Protein AF-A0A7S2CBQ4-F1 (afdb_monomer_lite)

pLDDT: mean 87.5, std 14.19, range [42.66, 98.38]

Secondary structure (DSSP, 8-state):
---TT--HHHIIIIIHHHHHHHHHHHHHHHHHHHHTPPTTHHHHHHHHHHTT-SS-SS-----SHHHHHHHHHHHHHHHHHHHHHHHHHHT-HHHHHHHHHTTTT-TTTHHHHHHHIIIIIHHHHHHHHHHHHHHHHHHHHT--HHHHHHHHHHHHTT-SS-S------SHHHHHHHHHHHHHHHHHHHHHHHHHHT-HHHHHHHHHHHTSTTTS-THHHHHHHHHHHHHHTS-TTTTT--TT--TTSTT----THHHHHHHHHTT-

Sequence (267 aa):
MTFPGFDFLTVSFIIAPLLCIVFSLCLGEVMGIIEGWEAGQGFWYISVNMAGLPNPYVNVSPLTIHGKIINCISAVATLLFSSTVVGVCGMLYIISDLPAFFILDHPRHGNKRAALAVFCVIPLVIQLACLIFGVILAAFEKWAISDGFLYVLSAVCGLGTPMTNVNPENFHGRVLGVILGIAAQGVIGAIIGVLAGIGPLVALVANFEKLPCFWGPQEKERVKEEDLTRSAVDPEEALNDPTDDPDTQDKAIPQDYERSWFEVCSS

Organism: NCBI:txid3111310

Foldseek 3Di:
DDDVPPDLCCLQQPVLLVVLQVLLQVLLVVLCVVQVHDPCLRSQQLLCLLLLFLDRPDPDDRPDPVSVVSVVVSSVVSVVSLVVSLQVLLPDPVLLCVCVVQVCADPPCNVVSLCCCVVPVLVVVLLVLLLVLLCVLCVVQVHDSVQSSQRLSCLLVSPNHGPDPDDRPDPVSSSSSSSSSSSSSSSNSSVVSNQVNRVVSVVVVVVVVPPVVVVPCVVVVVVVVVVVVVVPPDVVVVVPPPPPPVVVVPPPPPPVVVVVVVVVVVD

Radius of gyration: 25.85 Å; chains: 1; bounding box: 63×69×59 Å

Structure (mmCIF, N/CA/C/O backbone):
data_AF-A0A7S2CBQ4-F1
#
_entry.id   AF-A0A7S2CBQ4-F1
#
loop_
_atom_site.group_PDB
_atom_site.id
_atom_site.type_symbol
_atom_site.label_atom_id
_atom_site.label_alt_id
_atom_site.label_comp_id
_atom_site.label_asym_id
_atom_site.label_entity_id
_atom_site.label_seq_id
_atom_site.pdbx_PDB_ins_code
_atom_site.Cartn_x
_atom_site.Cartn_y
_atom_site.Cartn_z
_atom_site.occupancy
_atom_site.B_iso_or_equiv
_atom_site.auth_seq_id
_atom_site.auth_comp_id
_atom_site.auth_asym_id
_atom_site.auth_atom_id
_atom_site.pdbx_PDB_model_num
ATOM 1 N N . MET A 1 1 ? 24.694 -2.203 -5.273 1.00 50.09 1 MET A N 1
ATOM 2 C CA . MET A 1 1 ? 25.126 -2.948 -4.071 1.00 50.09 1 MET A CA 1
ATOM 3 C C . MET A 1 1 ? 23.878 -3.581 -3.471 1.00 50.09 1 MET A C 1
ATOM 5 O O . MET A 1 1 ? 23.089 -2.879 -2.859 1.00 50.09 1 MET A O 1
ATOM 9 N N . THR A 1 2 ? 23.611 -4.854 -3.761 1.00 56.22 2 THR A N 1
ATOM 10 C CA . THR A 1 2 ? 22.467 -5.580 -3.187 1.00 56.22 2 THR A CA 1
ATOM 11 C C . THR A 1 2 ? 22.825 -5.965 -1.758 1.00 56.22 2 THR A C 1
ATOM 13 O O . THR A 1 2 ? 23.774 -6.722 -1.565 1.00 56.22 2 THR A O 1
ATOM 16 N N . PHE A 1 3 ? 22.119 -5.432 -0.760 1.00 64.94 3 PHE A N 1
ATOM 17 C CA . PHE A 1 3 ? 22.259 -5.917 0.612 1.00 64.94 3 PHE A CA 1
ATOM 18 C C . PHE A 1 3 ? 21.655 -7.325 0.671 1.00 64.94 3 PHE A C 1
ATOM 20 O O . PHE A 1 3 ? 20.444 -7.452 0.476 1.00 64.94 3 PHE A O 1
ATOM 27 N N . PRO A 1 4 ? 22.454 -8.384 0.890 1.00 66.00 4 PRO A N 1
ATOM 28 C CA . PRO A 1 4 ? 21.922 -9.736 0.994 1.00 66.00 4 PRO A CA 1
ATOM 29 C C . PRO A 1 4 ? 20.981 -9.793 2.207 1.00 66.00 4 PRO A C 1
ATOM 31 O O . PRO A 1 4 ? 21.434 -9.708 3.346 1.00 66.00 4 PRO A O 1
ATOM 34 N N . GLY A 1 5 ? 19.669 -9.848 1.958 1.00 67.81 5 GLY A N 1
ATOM 35 C CA . GLY A 1 5 ? 18.619 -9.880 2.986 1.00 67.81 5 GLY A CA 1
ATOM 36 C C . GLY A 1 5 ? 17.495 -8.845 2.827 1.00 67.81 5 GLY A C 1
ATOM 37 O O . GLY A 1 5 ? 16.439 -9.014 3.436 1.00 67.81 5 GLY A O 1
ATOM 38 N 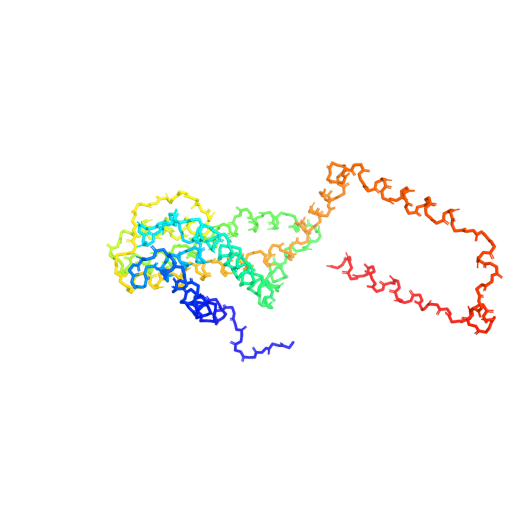N . PHE A 1 6 ? 17.671 -7.810 1.996 1.00 80.19 6 PHE A N 1
ATOM 39 C CA . PHE A 1 6 ? 16.627 -6.813 1.701 1.00 80.19 6 PHE A CA 1
ATOM 40 C C . PHE A 1 6 ? 15.810 -7.188 0.458 1.00 80.19 6 PHE A C 1
ATOM 42 O O . PHE A 1 6 ? 15.761 -6.460 -0.533 1.00 80.19 6 PHE A O 1
ATOM 49 N N . ASP A 1 7 ? 15.152 -8.342 0.521 1.00 88.75 7 ASP A N 1
ATOM 50 C CA . ASP A 1 7 ? 14.241 -8.775 -0.536 1.00 88.75 7 ASP A CA 1
ATOM 51 C C . ASP A 1 7 ? 12.866 -8.112 -0.374 1.00 88.75 7 ASP A C 1
ATOM 53 O O . ASP A 1 7 ? 12.455 -7.741 0.731 1.00 88.75 7 ASP A O 1
ATOM 57 N N . PHE A 1 8 ? 12.114 -8.015 -1.475 1.00 88.81 8 PHE A N 1
ATOM 58 C CA . PHE A 1 8 ? 10.749 -7.466 -1.496 1.00 88.81 8 PHE A CA 1
ATOM 59 C C . PHE A 1 8 ? 9.850 -8.062 -0.415 1.00 88.81 8 PHE A C 1
ATOM 61 O O . PHE A 1 8 ? 9.094 -7.339 0.237 1.00 88.81 8 PHE A O 1
ATOM 68 N N . LEU A 1 9 ? 9.968 -9.372 -0.192 1.00 90.31 9 LEU A N 1
ATOM 69 C CA . LEU A 1 9 ? 9.188 -10.071 0.820 1.00 90.31 9 LEU A CA 1
ATOM 70 C C . LEU A 1 9 ? 9.563 -9.617 2.236 1.00 90.31 9 LEU A C 1
ATOM 72 O O . LEU A 1 9 ? 8.674 -9.349 3.038 1.00 90.31 9 LEU A O 1
ATOM 76 N N . THR A 1 10 ? 10.853 -9.460 2.538 1.00 92.12 10 THR A N 1
ATOM 77 C CA . THR A 1 10 ? 11.318 -8.982 3.848 1.00 92.12 10 THR A CA 1
ATOM 78 C C . THR A 1 10 ? 10.823 -7.565 4.122 1.00 92.12 10 THR A C 1
ATOM 80 O O . THR A 1 10 ? 10.302 -7.283 5.202 1.00 92.12 10 THR A O 1
ATOM 83 N N . VAL A 1 11 ? 10.936 -6.670 3.138 1.00 91.81 11 VAL A N 1
ATOM 84 C CA . VAL A 1 11 ? 10.483 -5.283 3.291 1.00 91.81 11 VAL A CA 1
ATOM 85 C C . VAL A 1 11 ? 8.966 -5.227 3.482 1.00 91.81 11 VAL A C 1
ATOM 87 O O . VAL A 1 11 ? 8.501 -4.612 4.440 1.00 91.81 11 VAL A O 1
ATOM 90 N N . SER A 1 12 ? 8.204 -5.916 2.628 1.00 91.00 12 SER A N 1
ATOM 91 C CA . SER A 1 12 ? 6.739 -5.807 2.586 1.00 91.00 12 SER A CA 1
ATOM 92 C C . SER A 1 12 ? 6.024 -6.568 3.704 1.00 91.00 12 SER A C 1
ATOM 94 O O . SER A 1 12 ? 4.998 -6.102 4.187 1.00 91.00 12 SER A O 1
ATOM 96 N N . PHE A 1 13 ? 6.540 -7.728 4.129 1.00 92.00 13 PHE A N 1
ATOM 97 C CA . PHE A 1 13 ? 5.872 -8.580 5.125 1.00 92.00 13 PHE A CA 1
ATOM 98 C C . PHE A 1 13 ? 6.450 -8.471 6.535 1.00 92.00 13 PHE A C 1
ATOM 100 O O . PHE A 1 13 ? 5.784 -8.879 7.484 1.00 92.00 13 PHE A O 1
ATOM 107 N N . ILE A 1 14 ? 7.668 -7.945 6.694 1.00 94.06 14 ILE A N 1
ATOM 108 C CA . ILE A 1 14 ? 8.330 -7.884 8.003 1.00 94.06 14 ILE A CA 1
ATOM 109 C C . ILE A 1 14 ? 8.596 -6.435 8.393 1.00 94.06 14 ILE A C 1
ATOM 111 O O . ILE A 1 14 ? 8.036 -5.953 9.374 1.00 94.06 14 ILE A O 1
ATOM 115 N N . ILE A 1 15 ? 9.415 -5.718 7.623 1.00 94.69 15 ILE A N 1
ATOM 116 C CA . ILE A 1 15 ? 9.889 -4.387 8.026 1.00 94.69 15 ILE A CA 1
ATOM 117 C C . ILE A 1 15 ? 8.741 -3.373 8.030 1.00 94.69 15 ILE A C 1
ATOM 119 O O . ILE A 1 15 ? 8.509 -2.721 9.048 1.00 94.69 15 ILE A O 1
ATOM 123 N N . ALA A 1 16 ? 7.999 -3.252 6.927 1.00 95.12 16 ALA A N 1
ATOM 124 C CA . ALA A 1 16 ? 6.925 -2.268 6.814 1.00 95.12 16 ALA A CA 1
ATOM 125 C C . ALA A 1 16 ? 5.783 -2.509 7.825 1.00 95.12 16 ALA A C 1
ATOM 127 O O . ALA A 1 16 ? 5.399 -1.549 8.498 1.00 95.12 16 ALA A O 1
ATOM 128 N N . PRO A 1 17 ? 5.287 -3.746 8.043 1.00 95.94 17 PRO A N 1
ATOM 129 C CA . PRO A 1 17 ? 4.287 -4.002 9.076 1.00 95.94 17 PRO A CA 1
ATOM 130 C C . PRO A 1 17 ? 4.774 -3.717 10.498 1.00 95.94 17 PRO A C 1
ATOM 132 O O . PRO A 1 17 ? 4.022 -3.148 11.286 1.00 95.94 17 PRO A O 1
ATOM 135 N N . LEU A 1 18 ? 6.029 -4.039 10.832 1.00 96.25 18 LEU A N 1
ATOM 136 C CA . LEU A 1 18 ? 6.587 -3.721 12.151 1.00 96.25 18 LEU A CA 1
ATOM 137 C C . LEU A 1 18 ? 6.678 -2.212 12.382 1.00 96.25 18 LEU A C 1
ATOM 139 O O . LEU A 1 18 ? 6.238 -1.725 13.424 1.00 96.25 18 LEU A O 1
ATOM 143 N N . LEU A 1 19 ? 7.195 -1.465 11.403 1.00 95.94 19 LEU A N 1
ATOM 144 C CA . LEU A 1 19 ? 7.235 -0.004 11.466 1.00 95.94 19 LEU A CA 1
ATOM 145 C C . LEU A 1 19 ? 5.824 0.581 11.586 1.00 95.94 19 LEU A C 1
ATOM 147 O O . LEU A 1 19 ? 5.604 1.486 12.388 1.00 95.94 19 LEU A O 1
ATOM 151 N N . CYS A 1 20 ? 4.856 0.015 10.862 1.00 95.75 20 CYS A N 1
ATOM 152 C CA . CYS A 1 20 ? 3.466 0.427 10.957 1.00 95.75 20 CYS A CA 1
ATOM 153 C C . CYS A 1 20 ? 2.881 0.215 12.353 1.00 95.75 20 CYS A C 1
ATOM 155 O O . CYS A 1 20 ? 2.209 1.102 12.878 1.00 95.75 20 CYS A O 1
ATOM 157 N N . ILE A 1 21 ? 3.131 -0.943 12.964 1.00 96.00 21 ILE A N 1
ATOM 158 C CA . ILE A 1 21 ? 2.661 -1.252 14.316 1.00 96.00 21 ILE A CA 1
ATOM 159 C C . ILE A 1 21 ? 3.253 -0.254 15.314 1.00 96.00 21 ILE A C 1
ATOM 161 O O . ILE A 1 21 ? 2.505 0.344 16.081 1.00 96.00 21 ILE A O 1
ATOM 165 N N . VAL A 1 22 ? 4.569 -0.017 15.269 1.00 96.81 22 VAL A N 1
ATOM 166 C CA . VAL A 1 22 ? 5.243 0.942 16.163 1.00 96.81 22 VAL A CA 1
ATOM 167 C C . VAL A 1 22 ? 4.668 2.347 15.993 1.00 96.81 22 VAL A C 1
ATOM 169 O O . VAL A 1 22 ? 4.304 2.995 16.972 1.00 96.81 22 VAL A O 1
ATOM 172 N N . PHE A 1 23 ? 4.524 2.803 14.751 1.00 96.44 23 PHE A N 1
ATOM 173 C CA . PHE A 1 23 ? 4.012 4.135 14.453 1.00 96.44 23 PHE A CA 1
ATOM 174 C C . PHE A 1 23 ? 2.540 4.299 14.865 1.00 96.44 23 PHE A C 1
ATOM 176 O O . PHE A 1 23 ? 2.162 5.318 15.449 1.00 96.44 23 PHE A O 1
ATOM 183 N N . SER A 1 24 ? 1.721 3.265 14.646 1.00 97.12 24 SER A N 1
ATOM 184 C CA . SER A 1 24 ? 0.319 3.238 15.074 1.00 97.12 24 SER A CA 1
ATOM 185 C C . SER A 1 24 ? 0.170 3.221 16.589 1.00 97.12 24 SER A C 1
ATOM 187 O O . SER A 1 24 ? -0.766 3.826 17.098 1.00 97.12 24 SER A O 1
ATOM 189 N N . LEU A 1 25 ? 1.071 2.556 17.319 1.00 97.19 25 LEU A N 1
ATOM 190 C CA . LEU A 1 25 ? 1.078 2.594 18.782 1.00 97.19 25 LEU A CA 1
ATOM 191 C C . LEU A 1 25 ? 1.367 4.017 19.267 1.00 97.19 25 LEU A C 1
ATOM 193 O O . LEU A 1 25 ? 0.608 4.555 20.065 1.00 97.19 25 LEU A O 1
ATOM 197 N N . CYS A 1 26 ? 2.401 4.671 18.733 1.00 97.00 26 CYS A N 1
ATOM 198 C CA . CYS A 1 26 ? 2.758 6.031 19.136 1.00 97.00 26 CYS A CA 1
ATOM 199 C C . CYS A 1 26 ? 1.638 7.049 18.868 1.00 97.00 26 CYS A C 1
ATOM 201 O O . CYS A 1 26 ? 1.237 7.776 19.775 1.00 97.00 26 CYS A O 1
ATOM 203 N N . LEU A 1 27 ? 1.124 7.113 17.636 1.00 96.88 27 LEU A N 1
ATOM 204 C CA . LEU A 1 27 ? 0.082 8.085 17.285 1.00 96.88 27 LEU A CA 1
ATOM 205 C C . LEU A 1 27 ? -1.294 7.696 17.828 1.00 96.88 27 LEU A C 1
ATOM 207 O O . LEU A 1 27 ? -2.081 8.567 18.196 1.00 96.88 27 LEU A O 1
ATOM 211 N N . GLY A 1 28 ? -1.581 6.398 17.884 1.00 97.31 28 GLY A N 1
ATOM 212 C CA . GLY A 1 28 ? -2.841 5.870 18.379 1.00 97.31 28 GLY A CA 1
ATOM 213 C C . GLY A 1 28 ? -3.044 6.147 19.862 1.00 97.31 28 GLY A C 1
ATOM 214 O O . GLY A 1 28 ? -4.124 6.586 20.241 1.00 97.31 28 GLY A O 1
ATOM 215 N N . GLU A 1 29 ? -2.013 5.974 20.693 1.00 97.31 29 GLU A N 1
ATOM 216 C CA . GLU A 1 29 ? -2.091 6.305 22.123 1.00 97.31 29 GLU A CA 1
ATOM 217 C C . GLU A 1 29 ? -2.314 7.808 22.344 1.00 97.31 29 GLU A C 1
ATOM 219 O O . GLU A 1 29 ? -3.197 8.200 23.106 1.00 97.31 29 GLU A O 1
ATOM 224 N N . VAL A 1 30 ? -1.588 8.669 21.618 1.00 97.81 30 VAL A N 1
ATOM 225 C CA . VAL A 1 30 ? -1.782 10.131 21.685 1.00 97.81 30 VAL A CA 1
ATOM 226 C C . VAL A 1 30 ? -3.220 10.510 21.322 1.00 97.81 30 VAL A C 1
ATOM 228 O O . VAL A 1 30 ? -3.861 11.278 22.040 1.00 97.81 30 VAL A O 1
ATOM 231 N N . MET A 1 31 ? -3.744 9.939 20.237 1.00 97.69 31 MET A N 1
ATOM 232 C CA . MET A 1 31 ? -5.119 10.162 19.794 1.00 97.69 31 MET A CA 1
ATOM 233 C C . MET A 1 31 ? -6.141 9.674 20.828 1.00 97.69 31 MET A C 1
ATOM 235 O O . MET A 1 31 ? -7.093 10.388 21.144 1.00 97.69 31 MET A O 1
ATOM 239 N N . GLY A 1 32 ? -5.919 8.482 21.388 1.00 97.81 32 GLY A N 1
ATOM 240 C CA . GLY A 1 32 ? -6.792 7.891 22.394 1.00 97.81 32 GLY A CA 1
ATOM 241 C C . GLY A 1 32 ? -6.867 8.723 23.672 1.00 97.81 32 GLY A C 1
ATOM 242 O O . GLY A 1 32 ? -7.961 8.933 24.188 1.00 97.81 32 GLY A O 1
ATOM 243 N N . ILE A 1 33 ? -5.740 9.276 24.135 1.00 97.94 33 ILE A N 1
ATOM 244 C CA . ILE A 1 33 ? -5.691 10.158 25.313 1.00 97.94 33 ILE A CA 1
ATOM 245 C C . ILE A 1 33 ? -6.467 11.458 25.070 1.00 97.94 33 ILE A C 1
ATOM 247 O O . ILE A 1 33 ? -7.209 11.897 25.946 1.00 97.94 33 ILE A O 1
ATOM 251 N N . ILE A 1 34 ? -6.314 12.076 23.894 1.00 98.00 34 ILE A N 1
ATOM 252 C CA . ILE A 1 34 ? -6.975 13.352 23.572 1.00 98.00 34 ILE A CA 1
ATOM 253 C C . ILE A 1 34 ? -8.493 13.195 23.479 1.00 98.00 34 ILE A C 1
ATOM 255 O O . ILE A 1 34 ? -9.233 14.064 23.940 1.00 98.00 34 ILE A O 1
ATOM 259 N N . GLU A 1 35 ? -8.959 12.105 22.877 1.00 98.19 35 GLU A N 1
ATOM 260 C CA . GLU A 1 35 ? -10.388 11.858 22.671 1.00 98.19 35 GLU A CA 1
ATOM 261 C C . GLU A 1 35 ? -11.048 11.073 23.816 1.00 98.19 35 GLU A C 1
ATOM 263 O O . GLU A 1 35 ? -12.265 10.892 23.815 1.00 98.19 35 GLU A O 1
ATOM 268 N N . GLY A 1 36 ? -10.272 10.609 24.801 1.00 97.81 36 GLY A N 1
ATOM 269 C CA . GLY A 1 36 ? -10.777 9.774 25.892 1.00 97.81 36 GLY A CA 1
ATOM 270 C C . GLY A 1 36 ? -11.290 8.412 25.414 1.00 97.81 36 GLY A C 1
ATOM 271 O O . GLY A 1 36 ? -12.270 7.899 25.951 1.00 97.81 36 GLY A O 1
ATOM 272 N N . TRP A 1 37 ? -10.667 7.848 24.377 1.00 98.25 37 TRP A N 1
ATOM 273 C CA . TRP A 1 37 ? -11.007 6.523 23.862 1.00 98.25 37 TRP A CA 1
ATOM 274 C C . TRP A 1 37 ? -10.517 5.411 24.792 1.00 98.25 37 TRP A C 1
ATOM 276 O O . TRP A 1 37 ? -9.600 5.592 25.594 1.00 98.25 37 TRP A O 1
ATOM 286 N N . GLU A 1 38 ? -11.119 4.230 24.662 1.00 97.50 38 GLU A N 1
ATOM 287 C CA . GLU A 1 38 ? -10.661 3.045 25.385 1.00 97.50 38 GLU A CA 1
ATOM 288 C C . GLU A 1 38 ? -9.252 2.637 24.919 1.00 97.50 38 GLU A C 1
ATOM 290 O O . GLU A 1 38 ? -8.890 2.809 23.748 1.00 97.50 38 GLU A O 1
ATOM 295 N N . ALA A 1 39 ? -8.458 2.076 25.838 1.00 94.88 39 ALA A N 1
ATOM 296 C CA . ALA A 1 39 ? -7.093 1.638 25.565 1.00 94.88 39 ALA A CA 1
ATOM 297 C C . ALA A 1 39 ? -7.032 0.746 24.310 1.00 94.88 39 ALA A C 1
ATOM 299 O O . ALA A 1 39 ? -7.780 -0.222 24.167 1.00 94.88 39 ALA A O 1
ATOM 300 N N . GLY A 1 40 ? -6.141 1.089 23.378 1.00 95.44 40 GLY A N 1
ATOM 301 C CA . GLY A 1 40 ? -5.967 0.373 22.113 1.00 95.44 40 GLY A CA 1
ATOM 302 C C . GLY A 1 40 ? -6.944 0.738 20.986 1.00 95.44 40 GLY A C 1
ATOM 303 O O . GLY A 1 40 ? -6.674 0.380 19.839 1.00 95.44 40 GLY A O 1
ATOM 304 N N . GLN A 1 41 ? -8.031 1.485 21.227 1.00 97.75 41 GLN A N 1
ATOM 305 C CA . GLN A 1 41 ? -8.903 1.939 20.130 1.00 97.75 41 GLN A CA 1
ATOM 306 C C . GLN A 1 41 ? -8.160 2.879 19.177 1.00 97.75 41 GLN A C 1
ATOM 308 O O . GLN A 1 41 ? -8.258 2.734 17.959 1.00 97.75 41 GLN A O 1
ATOM 313 N N . GLY A 1 42 ? -7.351 3.790 19.724 1.00 97.88 42 GLY A N 1
ATOM 314 C CA . GLY A 1 42 ? -6.527 4.689 18.921 1.00 97.88 42 GLY A CA 1
ATOM 315 C C . GLY A 1 42 ? -5.486 3.957 18.071 1.00 97.88 42 GLY A C 1
ATOM 316 O O . GLY A 1 42 ? -5.286 4.322 16.914 1.00 97.88 42 GLY A O 1
ATOM 317 N N . PHE A 1 43 ? -4.884 2.881 18.595 1.00 97.88 43 PHE A N 1
ATOM 318 C CA . PHE A 1 43 ? -3.978 2.018 17.827 1.00 97.88 43 PHE A CA 1
ATOM 319 C C . PHE A 1 43 ? -4.680 1.444 16.592 1.00 97.88 43 PHE A C 1
ATOM 321 O O . PHE A 1 43 ? -4.212 1.639 15.473 1.00 97.88 43 PHE A O 1
ATOM 328 N N . TRP A 1 44 ? -5.838 0.801 16.778 1.00 98.00 44 TRP A N 1
ATOM 329 C CA . TRP A 1 44 ? -6.588 0.211 15.668 1.00 98.00 44 TRP A CA 1
ATOM 330 C C . TRP A 1 44 ? -7.070 1.250 14.663 1.00 98.00 44 TRP A C 1
ATOM 332 O O . TRP A 1 44 ? -7.004 1.004 13.461 1.00 98.00 44 TRP A O 1
ATOM 342 N N . TYR A 1 45 ? -7.509 2.413 15.144 1.00 97.69 45 TYR A N 1
ATOM 343 C CA . TYR A 1 45 ? -7.917 3.527 14.295 1.00 97.69 45 TYR A CA 1
ATOM 344 C C . TYR A 1 45 ? -6.784 3.960 13.347 1.00 97.69 45 TYR A C 1
ATOM 346 O O . TYR A 1 45 ? -6.987 4.044 12.137 1.00 97.69 45 TYR A O 1
ATOM 354 N N . ILE A 1 46 ? -5.568 4.170 13.868 1.00 97.69 46 ILE A N 1
ATOM 355 C CA . ILE A 1 46 ? -4.416 4.578 13.049 1.00 97.69 46 ILE A CA 1
ATOM 356 C C . ILE A 1 46 ? -3.910 3.433 12.159 1.00 97.69 46 ILE A C 1
ATOM 358 O O . ILE A 1 46 ? -3.616 3.663 10.985 1.00 97.69 46 ILE A O 1
ATOM 362 N N . SER A 1 47 ? -3.845 2.199 12.669 1.00 97.25 47 SER A N 1
ATOM 363 C CA . SER A 1 47 ? -3.362 1.048 11.893 1.00 97.25 47 SER A CA 1
ATOM 364 C C . SER A 1 47 ? -4.212 0.756 10.661 1.00 97.25 47 SER A C 1
ATOM 366 O O . SER A 1 47 ? -3.660 0.460 9.604 1.00 97.25 47 SER A O 1
ATOM 368 N N . VAL A 1 48 ? -5.540 0.856 10.771 1.00 96.00 48 VAL A N 1
ATOM 369 C CA . VAL A 1 48 ? -6.457 0.654 9.636 1.00 96.00 48 VAL A CA 1
ATOM 370 C C . VAL A 1 48 ? -6.227 1.711 8.561 1.00 96.00 48 VAL A C 1
ATOM 372 O O . VAL A 1 48 ? -6.080 1.361 7.389 1.00 96.00 48 VAL A O 1
ATOM 375 N N . ASN A 1 49 ? -6.129 2.983 8.961 1.00 94.88 49 ASN A N 1
ATOM 376 C CA . ASN A 1 49 ? -5.876 4.084 8.033 1.00 94.88 49 ASN A CA 1
ATOM 377 C C . ASN A 1 49 ? -4.536 3.908 7.308 1.00 94.88 49 ASN A C 1
ATOM 379 O O . ASN A 1 49 ? -4.445 4.136 6.105 1.00 94.88 49 ASN A O 1
ATOM 383 N N . MET A 1 50 ? -3.504 3.448 8.017 1.00 95.50 50 MET A N 1
ATOM 384 C CA . MET A 1 50 ? -2.177 3.256 7.434 1.00 95.50 50 MET A CA 1
ATOM 385 C C . MET A 1 50 ? -2.083 2.054 6.508 1.00 95.50 50 MET A C 1
ATOM 387 O O . MET A 1 50 ? -1.463 2.136 5.449 1.00 95.50 50 MET A O 1
ATOM 391 N N . ALA A 1 51 ? -2.760 0.965 6.859 1.00 95.56 51 ALA A N 1
ATOM 392 C CA . ALA A 1 51 ? -2.882 -0.203 6.002 1.00 95.56 51 ALA A CA 1
ATOM 393 C C . ALA A 1 51 ? -3.819 0.028 4.798 1.00 95.56 51 ALA A C 1
ATOM 395 O O . ALA A 1 51 ? -3.933 -0.855 3.951 1.00 95.56 51 ALA A O 1
ATOM 396 N N . GLY A 1 52 ? -4.480 1.192 4.702 1.00 94.31 52 GLY A N 1
ATOM 397 C CA . GLY A 1 52 ? -5.427 1.506 3.629 1.00 94.31 52 GLY A CA 1
ATOM 398 C C . GLY A 1 52 ? -6.630 0.564 3.618 1.00 94.31 52 GLY A C 1
ATOM 399 O O . GLY A 1 52 ? -7.159 0.238 2.558 1.00 94.31 52 GLY A O 1
ATOM 400 N N . LEU A 1 53 ? -7.020 0.059 4.789 1.00 95.44 53 LEU A N 1
ATOM 401 C CA . LEU A 1 53 ? -8.132 -0.872 4.901 1.00 95.44 53 LEU A CA 1
ATOM 402 C C . LEU A 1 53 ? -9.460 -0.115 4.757 1.00 95.44 53 LEU A C 1
ATOM 404 O O . LEU A 1 53 ? -9.617 0.960 5.335 1.00 95.44 53 LEU A O 1
ATOM 408 N N . PRO A 1 54 ? -10.432 -0.668 4.012 1.00 91.81 54 PRO A N 1
ATOM 409 C CA . PRO A 1 54 ? -11.648 0.057 3.645 1.00 91.81 54 PRO A CA 1
ATOM 410 C C . PRO A 1 54 ? -12.618 0.223 4.821 1.00 91.81 54 PRO A C 1
ATOM 412 O O . PRO A 1 54 ? -13.476 1.100 4.799 1.00 91.81 54 PRO A O 1
ATOM 415 N N . ASN A 1 55 ? -12.490 -0.624 5.845 1.00 93.69 55 ASN A N 1
ATOM 416 C CA . ASN A 1 55 ? -13.412 -0.685 6.963 1.00 93.69 55 ASN A CA 1
ATOM 417 C C . ASN A 1 55 ? -12.721 -0.352 8.287 1.00 93.69 55 ASN A C 1
ATOM 419 O O . ASN A 1 55 ? -11.692 -0.958 8.605 1.00 93.69 55 ASN A O 1
ATOM 423 N N . PRO A 1 56 ? -13.304 0.537 9.110 1.00 94.94 56 PRO A N 1
ATOM 424 C CA . PRO A 1 56 ? -12.781 0.818 10.435 1.00 94.94 56 PRO A CA 1
ATOM 425 C C . PRO A 1 56 ? -12.939 -0.402 11.350 1.00 94.94 56 PRO A C 1
ATOM 427 O O . PRO A 1 56 ? -14.002 -1.011 11.433 1.00 94.94 56 PRO A O 1
ATOM 430 N N . TYR A 1 57 ? -11.884 -0.740 12.091 1.00 96.12 57 TYR A N 1
ATOM 431 C CA . TYR A 1 57 ? -11.946 -1.786 13.125 1.00 96.12 57 TYR A CA 1
ATOM 432 C C . TYR A 1 57 ? -12.591 -1.311 14.426 1.00 96.12 57 TYR A C 1
ATOM 434 O O . TYR A 1 57 ? -12.963 -2.123 15.275 1.00 96.12 57 TYR A O 1
ATOM 442 N N . VAL A 1 58 ? -12.678 0.005 14.605 1.00 97.00 58 VAL A N 1
ATOM 443 C CA . VAL A 1 58 ? -13.253 0.649 15.780 1.00 97.00 58 VAL A CA 1
ATOM 444 C C . VAL A 1 58 ? -14.251 1.706 15.331 1.00 97.00 58 VAL A C 1
ATOM 446 O O . VAL A 1 58 ? -13.962 2.514 14.454 1.00 97.00 58 VAL A O 1
ATOM 449 N N . ASN A 1 59 ? -15.429 1.712 15.950 1.00 95.88 59 ASN A N 1
ATOM 450 C CA . ASN A 1 59 ? -16.505 2.655 15.637 1.00 95.88 59 ASN A CA 1
ATOM 451 C C . ASN A 1 59 ? -16.357 3.946 16.453 1.00 95.88 59 ASN A C 1
ATOM 453 O O . ASN A 1 59 ? -17.280 4.360 17.152 1.00 95.88 59 ASN A O 1
ATOM 457 N N . VAL A 1 60 ? -15.170 4.550 16.402 1.00 97.06 60 VAL A N 1
ATOM 458 C CA . VAL A 1 60 ? -14.870 5.825 17.061 1.00 97.06 60 VAL A CA 1
ATOM 459 C C . VAL A 1 60 ? -14.384 6.839 16.037 1.00 97.06 60 VAL A C 1
ATOM 461 O O . VAL A 1 60 ? -13.773 6.492 15.028 1.00 97.06 60 VAL A O 1
ATOM 464 N N . SER A 1 61 ? -14.673 8.109 16.296 1.00 97.44 61 SER A N 1
ATOM 465 C CA . SER A 1 61 ? -14.274 9.231 15.447 1.00 97.44 61 SER A CA 1
ATOM 466 C C . SER A 1 61 ? -13.949 10.440 16.318 1.00 97.44 61 SER A C 1
ATOM 468 O O . SER A 1 61 ? -14.618 10.608 17.340 1.00 97.44 61 SER A O 1
ATOM 470 N N . PRO A 1 62 ? -12.982 11.294 15.939 1.00 97.75 62 PRO A N 1
ATOM 471 C CA . PRO A 1 62 ? -12.645 12.475 16.723 1.00 97.75 62 PRO A CA 1
ATOM 472 C C . PRO A 1 62 ? -13.813 13.450 16.829 1.00 97.75 62 PRO A C 1
ATOM 474 O O . PRO A 1 62 ? -14.303 13.979 15.825 1.00 97.75 62 PRO A O 1
ATOM 477 N N . LEU A 1 63 ? -14.232 13.723 18.059 1.00 97.94 63 LEU A N 1
ATOM 478 C CA . LEU A 1 63 ? -15.299 14.663 18.376 1.00 97.94 63 LEU A CA 1
ATOM 479 C C . LEU A 1 63 ? -14.728 16.022 18.783 1.00 97.94 63 LEU A C 1
ATOM 481 O O . LEU A 1 63 ? -15.308 17.056 18.435 1.00 97.94 63 LEU A O 1
ATOM 485 N N . THR A 1 64 ? -13.582 16.041 19.471 1.00 98.06 64 THR A N 1
ATOM 486 C CA . THR A 1 64 ? -12.970 17.279 19.964 1.00 98.06 64 THR A CA 1
ATOM 487 C C . THR A 1 64 ? -12.272 18.058 18.844 1.00 98.06 64 THR A C 1
ATOM 489 O O . THR A 1 64 ? -11.856 17.509 17.822 1.00 98.06 64 THR A O 1
ATOM 492 N N . ILE A 1 65 ? -12.111 19.375 19.021 1.00 98.12 65 ILE A N 1
ATOM 493 C CA . ILE A 1 65 ? -11.354 20.211 18.070 1.00 98.12 65 ILE A CA 1
ATOM 494 C C . ILE A 1 65 ? -9.890 19.753 18.011 1.00 98.12 65 ILE A C 1
ATOM 496 O O . ILE A 1 65 ? -9.324 19.634 16.925 1.00 98.12 65 ILE A O 1
ATOM 500 N N . HIS A 1 66 ? -9.294 19.454 19.168 1.00 97.88 66 HIS A N 1
ATOM 501 C CA . HIS A 1 66 ? -7.909 18.998 19.253 1.00 97.88 66 HIS A CA 1
ATOM 502 C C . HIS A 1 66 ? -7.705 17.656 18.553 1.00 97.88 66 HIS A C 1
ATOM 504 O O . HIS A 1 66 ? -6.778 17.536 17.756 1.00 97.88 66 HIS A O 1
ATOM 510 N N . GLY A 1 67 ? -8.588 16.677 18.759 1.00 97.38 67 GLY A N 1
ATOM 511 C CA . GLY A 1 67 ? -8.472 15.398 18.066 1.00 97.38 67 GLY A CA 1
ATOM 512 C C . GLY A 1 67 ? -8.757 15.500 16.574 1.00 97.38 67 GLY A C 1
ATOM 513 O O . GLY A 1 67 ? -8.115 14.797 15.809 1.00 97.38 67 GLY A O 1
ATOM 514 N N . LYS A 1 68 ? -9.599 16.430 16.099 1.00 98.00 68 LYS A N 1
ATOM 515 C CA . LYS A 1 68 ? -9.718 16.701 14.649 1.00 98.00 68 LYS A CA 1
ATOM 516 C C . LYS A 1 68 ? -8.415 17.235 14.045 1.00 98.00 68 LYS A C 1
ATOM 518 O O . LYS A 1 68 ? -8.034 16.801 12.959 1.00 98.00 68 LYS A O 1
ATOM 523 N N . ILE A 1 69 ? -7.721 18.138 14.743 1.00 97.88 69 ILE A N 1
ATOM 524 C CA . ILE A 1 69 ? -6.407 18.652 14.315 1.00 97.88 69 ILE A CA 1
ATOM 525 C C . ILE A 1 69 ? -5.375 17.520 14.311 1.00 97.88 69 ILE A C 1
ATOM 527 O O . ILE A 1 69 ? -4.698 17.311 13.306 1.00 97.88 69 ILE A O 1
ATOM 531 N N . ILE A 1 70 ? -5.289 16.754 15.402 1.00 97.06 70 ILE A N 1
ATOM 532 C CA . ILE A 1 70 ? -4.357 15.627 15.513 1.00 97.06 70 ILE A CA 1
ATOM 533 C C . ILE A 1 70 ? -4.669 14.534 14.489 1.00 97.06 70 ILE A C 1
ATOM 535 O O . ILE A 1 70 ? -3.738 13.992 13.909 1.00 97.06 70 ILE A O 1
ATOM 539 N N . ASN A 1 71 ? -5.941 14.271 14.188 1.00 96.94 71 ASN A N 1
ATOM 540 C CA . ASN A 1 71 ? -6.356 13.349 13.132 1.00 96.94 71 ASN A CA 1
ATOM 541 C C . ASN A 1 71 ? -5.885 13.797 11.745 1.00 96.94 71 ASN A C 1
ATOM 543 O O . ASN A 1 71 ? -5.489 12.971 10.934 1.00 96.94 71 ASN A O 1
ATOM 547 N N . CYS A 1 72 ? -5.918 15.101 11.457 1.00 97.50 72 CYS A N 1
ATOM 548 C CA . CYS A 1 72 ? -5.384 15.628 10.203 1.00 97.50 72 CYS A CA 1
ATOM 549 C C . CYS A 1 72 ? -3.864 15.419 10.121 1.00 97.50 72 CYS A C 1
ATOM 551 O O . CYS A 1 72 ? -3.356 14.911 9.123 1.00 97.50 72 CYS A O 1
ATOM 553 N N . ILE A 1 73 ? -3.143 15.741 11.200 1.00 97.06 73 ILE A N 1
ATOM 554 C CA . ILE A 1 73 ? -1.687 15.561 11.279 1.00 97.06 73 ILE A CA 1
ATOM 555 C C . ILE A 1 73 ? -1.317 14.079 11.148 1.00 97.06 73 ILE A C 1
ATOM 557 O O . ILE A 1 73 ? -0.422 13.737 10.375 1.00 97.06 73 ILE A O 1
ATOM 561 N N . SER A 1 74 ? -2.010 13.197 11.871 1.00 96.19 74 SER A N 1
ATOM 562 C CA . SER A 1 74 ? -1.759 11.759 11.820 1.00 96.19 74 SER A CA 1
ATOM 563 C C . SER A 1 74 ? -2.087 11.187 10.446 1.00 96.19 74 SER A C 1
ATOM 565 O O . SER A 1 74 ? -1.282 10.424 9.931 1.00 96.19 74 SER A O 1
ATOM 567 N N . ALA A 1 75 ? -3.176 11.614 9.800 1.00 95.81 75 ALA A N 1
ATOM 568 C CA . ALA A 1 75 ? -3.509 11.199 8.439 1.00 95.81 75 ALA A CA 1
ATOM 569 C C . ALA A 1 75 ? -2.422 11.593 7.427 1.00 95.81 75 ALA A C 1
ATOM 571 O O . ALA A 1 75 ? -2.036 10.769 6.601 1.00 95.81 75 ALA A O 1
ATOM 572 N N . VAL A 1 76 ? -1.879 12.815 7.512 1.00 97.06 76 VAL A N 1
ATOM 573 C CA . VAL A 1 76 ? -0.757 13.247 6.658 1.00 97.06 76 VAL A CA 1
ATOM 574 C C . VAL A 1 76 ? 0.491 12.410 6.934 1.00 97.06 76 VAL A C 1
ATOM 576 O O . VAL A 1 76 ? 1.129 11.934 5.999 1.00 97.06 76 VAL A O 1
ATOM 579 N N . ALA A 1 77 ? 0.834 12.188 8.203 1.00 96.25 77 ALA A N 1
ATOM 580 C CA . ALA A 1 77 ? 2.017 11.415 8.569 1.00 96.25 77 ALA A CA 1
ATOM 581 C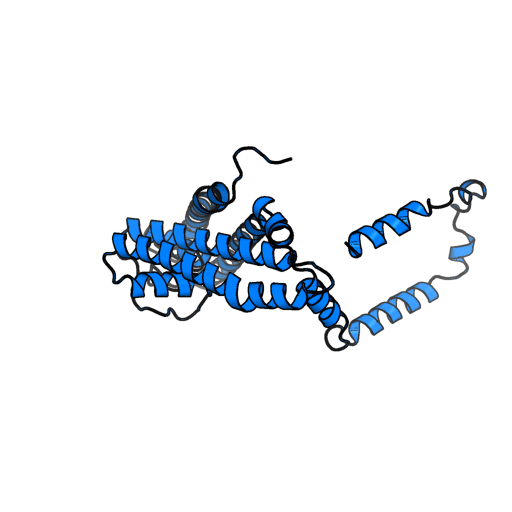 C . ALA A 1 77 ? 1.902 9.943 8.129 1.00 96.25 77 ALA A C 1
ATOM 583 O O . ALA A 1 77 ? 2.845 9.376 7.581 1.00 96.25 77 ALA A O 1
ATOM 584 N N . THR A 1 78 ? 0.719 9.355 8.297 1.00 93.69 78 THR A N 1
ATOM 585 C CA . THR A 1 78 ? 0.360 8.029 7.800 1.00 93.69 78 THR A CA 1
ATOM 586 C C . THR A 1 78 ? 0.460 7.955 6.277 1.00 93.69 78 THR A C 1
ATOM 588 O O . THR A 1 78 ? 1.065 7.020 5.761 1.00 93.69 78 THR A O 1
ATOM 591 N N . LEU A 1 79 ? -0.053 8.951 5.549 1.00 94.19 79 LEU A N 1
ATOM 592 C CA . LEU A 1 79 ? 0.039 8.998 4.089 1.00 94.19 79 LEU A CA 1
ATOM 593 C C . LEU A 1 79 ? 1.496 9.064 3.609 1.00 94.19 79 LEU A C 1
ATOM 595 O O . LEU A 1 79 ? 1.860 8.350 2.677 1.00 94.19 79 LEU A O 1
ATOM 599 N N . LEU A 1 80 ? 2.331 9.887 4.253 1.00 96.00 80 LEU A N 1
ATOM 600 C CA . LEU A 1 80 ? 3.766 9.984 3.962 1.00 96.00 80 LEU A CA 1
ATOM 601 C C . LEU A 1 80 ? 4.495 8.666 4.239 1.00 96.00 80 LEU A C 1
ATOM 603 O O . LEU A 1 80 ? 5.371 8.257 3.477 1.00 96.00 80 LEU A O 1
ATOM 607 N N . PHE A 1 81 ? 4.132 7.987 5.325 1.00 94.56 81 PHE A N 1
ATOM 608 C CA . PHE A 1 81 ? 4.705 6.692 5.655 1.00 94.56 81 PHE A CA 1
ATOM 609 C C . PHE A 1 81 ? 4.317 5.630 4.616 1.00 94.56 81 PHE A C 1
ATOM 611 O O . PHE A 1 81 ? 5.196 4.983 4.043 1.00 94.56 81 PHE A O 1
ATOM 618 N N . SER A 1 82 ? 3.023 5.489 4.313 1.00 92.31 82 SER A N 1
ATOM 619 C CA . SER A 1 82 ? 2.532 4.530 3.319 1.00 92.31 82 SER A CA 1
ATOM 620 C C . SER A 1 82 ? 3.124 4.799 1.932 1.00 92.31 82 SER A C 1
ATOM 622 O O . SER A 1 82 ? 3.568 3.862 1.271 1.00 92.31 82 SER A O 1
ATOM 624 N N . SER A 1 83 ? 3.226 6.062 1.500 1.00 94.38 83 SER A N 1
ATOM 625 C CA . SER A 1 83 ? 3.841 6.402 0.209 1.00 94.38 83 SER A CA 1
ATOM 626 C C . SER A 1 83 ? 5.338 6.087 0.167 1.00 94.38 83 SER A C 1
ATOM 628 O O . SER A 1 83 ? 5.836 5.633 -0.862 1.00 94.38 83 SER A O 1
ATOM 630 N N . THR A 1 84 ? 6.046 6.235 1.290 1.00 94.19 84 THR A N 1
ATOM 631 C CA . THR A 1 84 ? 7.453 5.831 1.405 1.00 94.19 84 THR A CA 1
ATOM 632 C C . THR A 1 84 ? 7.601 4.319 1.253 1.00 94.19 84 THR A C 1
ATOM 634 O O . THR A 1 84 ? 8.459 3.867 0.500 1.00 94.19 84 THR A O 1
ATOM 637 N N . VAL A 1 85 ? 6.748 3.524 1.909 1.00 92.25 85 VAL A N 1
ATOM 638 C CA . VAL A 1 85 ? 6.754 2.056 1.769 1.00 92.25 85 VAL A CA 1
ATOM 639 C C . VAL A 1 85 ? 6.496 1.645 0.318 1.00 92.25 85 VAL A C 1
ATOM 641 O O . VAL A 1 85 ? 7.248 0.838 -0.230 1.00 92.25 85 VAL A O 1
ATOM 644 N N . VAL A 1 86 ? 5.481 2.234 -0.320 1.00 94.81 86 VAL A N 1
ATOM 645 C CA . VAL A 1 86 ? 5.152 2.018 -1.739 1.00 94.81 86 VAL A CA 1
ATOM 646 C C . VAL A 1 86 ? 6.351 2.370 -2.631 1.00 94.81 86 VAL A C 1
ATOM 648 O O . VAL A 1 86 ? 6.740 1.568 -3.480 1.00 94.81 86 VAL A O 1
ATOM 651 N N . GLY A 1 87 ? 6.984 3.525 -2.406 1.00 93.44 87 GLY A N 1
ATOM 652 C CA . GLY A 1 87 ? 8.153 3.980 -3.162 1.00 93.44 87 GLY A CA 1
ATOM 653 C C . GLY A 1 87 ? 9.362 3.056 -3.008 1.00 93.44 87 GLY A C 1
ATOM 654 O O . GLY A 1 87 ? 9.941 2.633 -4.006 1.00 93.44 87 GLY A O 1
ATOM 655 N N . VAL A 1 88 ? 9.702 2.668 -1.775 1.00 93.00 88 VAL A N 1
ATOM 656 C CA . VAL A 1 88 ? 10.803 1.730 -1.500 1.00 93.00 88 VAL A CA 1
ATOM 657 C C . VAL A 1 88 ? 10.552 0.387 -2.182 1.00 93.00 88 VAL A C 1
ATOM 659 O O . VAL A 1 88 ? 11.472 -0.153 -2.788 1.00 93.00 88 VAL A O 1
ATOM 662 N N . CYS A 1 89 ? 9.321 -0.134 -2.143 1.00 92.44 89 CYS A N 1
ATOM 663 C CA . CYS A 1 89 ? 8.971 -1.386 -2.818 1.00 92.44 89 CYS A CA 1
ATOM 664 C C . CYS A 1 89 ? 9.119 -1.293 -4.344 1.00 92.44 89 CYS A C 1
ATOM 666 O O . CYS A 1 89 ? 9.576 -2.251 -4.967 1.00 92.44 89 CYS A O 1
ATOM 668 N N . GLY A 1 90 ? 8.773 -0.147 -4.940 1.00 92.56 90 GLY A N 1
ATOM 669 C CA . GLY A 1 90 ? 8.936 0.099 -6.375 1.00 92.56 90 GLY A CA 1
ATOM 670 C C . GLY A 1 90 ? 10.393 0.239 -6.823 1.00 92.56 90 GLY A C 1
ATOM 671 O O . GLY A 1 90 ? 10.720 -0.139 -7.943 1.00 92.56 90 GLY A O 1
ATOM 672 N N . MET A 1 91 ? 11.278 0.724 -5.947 1.00 91.44 91 MET A N 1
ATOM 673 C CA . MET A 1 91 ? 12.710 0.906 -6.230 1.00 91.44 91 MET A CA 1
ATOM 674 C C . MET A 1 91 ? 13.558 -0.357 -6.017 1.00 91.44 91 MET A C 1
ATOM 676 O O . MET A 1 91 ? 14.776 -0.324 -6.204 1.00 91.44 91 MET A O 1
ATOM 680 N N . LEU A 1 92 ? 12.961 -1.4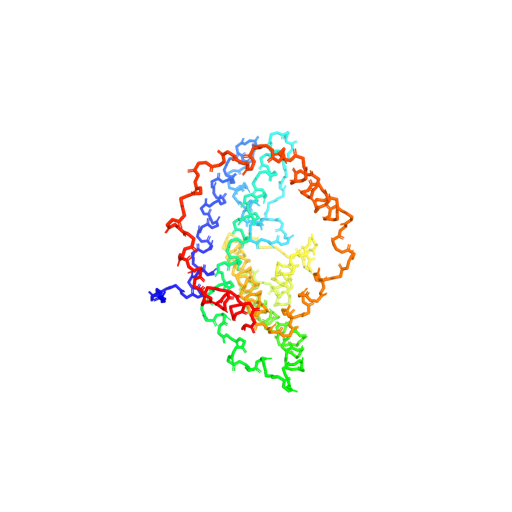78 -5.601 1.00 90.19 92 LEU A N 1
ATOM 681 C CA . LEU A 1 92 ? 13.715 -2.715 -5.419 1.00 90.19 92 LEU A CA 1
ATOM 682 C C . LEU A 1 92 ? 14.241 -3.225 -6.758 1.00 90.19 92 LEU A C 1
ATOM 684 O O . LEU A 1 92 ? 13.498 -3.346 -7.728 1.00 90.19 92 LEU A O 1
ATOM 688 N N . TYR A 1 93 ? 15.515 -3.610 -6.770 1.00 87.62 93 TYR A N 1
ATOM 689 C CA . TYR A 1 93 ? 16.224 -4.019 -7.983 1.00 87.62 93 TYR A CA 1
ATOM 690 C C . TYR A 1 93 ? 15.499 -5.120 -8.776 1.00 87.62 93 TYR A C 1
ATOM 692 O O . TYR A 1 93 ? 15.410 -5.057 -9.999 1.00 87.62 93 TYR A O 1
ATOM 700 N N . ILE A 1 94 ? 14.922 -6.100 -8.068 1.00 87.12 94 ILE A N 1
ATOM 701 C CA . ILE A 1 94 ? 14.147 -7.190 -8.681 1.00 87.12 94 ILE A CA 1
ATOM 702 C C . ILE A 1 94 ? 12.973 -6.633 -9.491 1.00 87.12 94 ILE A C 1
ATOM 704 O O . ILE A 1 94 ? 12.679 -7.142 -10.564 1.00 87.12 94 ILE A O 1
ATOM 708 N N . ILE A 1 95 ? 12.309 -5.593 -8.986 1.00 88.81 95 ILE A N 1
ATOM 709 C CA . ILE A 1 95 ? 11.150 -4.974 -9.628 1.00 88.81 95 ILE A CA 1
ATOM 710 C C . ILE A 1 95 ? 11.577 -4.127 -10.826 1.00 88.81 95 ILE A C 1
ATOM 712 O O . ILE A 1 95 ? 10.960 -4.231 -11.884 1.00 88.81 95 ILE A O 1
ATOM 716 N N . SER A 1 96 ? 12.649 -3.342 -10.689 1.00 87.56 96 SER A N 1
ATOM 717 C CA . SER A 1 96 ? 13.146 -2.489 -11.776 1.00 87.56 96 SER A CA 1
ATOM 718 C C . SER A 1 96 ? 13.667 -3.276 -12.983 1.00 87.56 96 SER A C 1
ATOM 720 O O . SER A 1 96 ? 13.668 -2.749 -14.089 1.00 87.56 96 SER A O 1
ATOM 722 N N . ASP A 1 97 ? 14.087 -4.531 -12.793 1.00 89.25 97 ASP A N 1
ATOM 723 C CA . ASP A 1 97 ? 14.614 -5.383 -13.871 1.00 89.25 97 ASP A CA 1
ATOM 724 C C . ASP A 1 97 ? 13.515 -6.173 -14.620 1.00 89.25 97 ASP A C 1
ATOM 726 O O . ASP A 1 97 ? 13.718 -6.646 -15.741 1.00 89.25 97 ASP A O 1
ATOM 730 N N . LEU A 1 98 ? 12.302 -6.280 -14.055 1.00 88.56 98 LEU A N 1
ATOM 731 C CA . LEU A 1 98 ? 11.193 -7.021 -14.678 1.00 88.56 98 LEU A CA 1
ATOM 732 C C . LEU A 1 98 ? 10.816 -6.521 -16.087 1.00 88.56 98 LEU A C 1
ATOM 734 O O . LEU A 1 98 ? 10.595 -7.365 -16.961 1.00 88.56 98 LEU A O 1
ATOM 738 N N . PRO A 1 99 ? 10.735 -5.205 -16.373 1.00 89.50 99 PRO A N 1
ATOM 739 C CA . PRO A 1 99 ? 10.413 -4.727 -17.719 1.00 89.50 99 PRO A CA 1
ATOM 740 C C . PRO A 1 99 ? 11.419 -5.187 -18.783 1.00 89.50 99 PRO A C 1
ATOM 742 O O . PRO A 1 99 ? 11.015 -5.554 -19.895 1.00 89.50 99 PRO A O 1
ATOM 745 N N . ALA A 1 100 ? 12.708 -5.224 -18.426 1.00 87.81 100 ALA A N 1
ATOM 746 C CA . ALA A 1 100 ? 13.778 -5.713 -19.288 1.00 87.81 100 ALA A CA 1
ATOM 747 C C . ALA A 1 100 ? 13.656 -7.227 -19.507 1.00 87.81 100 ALA A C 1
ATOM 749 O O . ALA A 1 100 ? 13.700 -7.692 -20.649 1.00 87.81 100 ALA A O 1
ATOM 750 N N . PHE A 1 101 ? 13.390 -7.987 -18.439 1.00 87.69 101 PHE A N 1
ATOM 751 C CA . PHE A 1 101 ? 13.166 -9.433 -18.506 1.00 87.69 101 PHE A CA 1
ATOM 752 C C . PHE A 1 101 ? 12.009 -9.814 -19.446 1.00 87.69 101 PHE A C 1
ATOM 754 O O . PHE A 1 101 ? 12.113 -10.766 -20.222 1.00 87.69 101 PHE A O 1
ATOM 761 N N . PHE A 1 102 ? 10.914 -9.046 -19.439 1.00 86.06 102 PHE A N 1
ATOM 762 C CA . PHE A 1 102 ? 9.770 -9.267 -20.331 1.00 86.06 102 PHE A CA 1
ATOM 763 C C . PHE A 1 102 ? 9.943 -8.676 -21.742 1.00 86.06 102 PHE A C 1
ATOM 765 O O . PHE A 1 102 ? 9.052 -8.835 -22.586 1.00 86.06 102 PHE A O 1
ATOM 772 N N . ILE A 1 103 ? 11.081 -8.030 -22.033 1.00 85.44 103 ILE A N 1
ATOM 773 C CA . ILE A 1 103 ? 11.390 -7.398 -23.325 1.00 85.44 103 ILE A CA 1
ATOM 774 C C . ILE A 1 103 ? 10.252 -6.448 -23.745 1.00 85.44 103 ILE A C 1
ATOM 776 O O . ILE A 1 103 ? 9.734 -6.503 -24.872 1.00 85.44 103 ILE A O 1
ATOM 780 N N . LEU A 1 104 ? 9.799 -5.617 -22.801 1.00 84.06 104 LEU A N 1
ATOM 781 C CA . LEU A 1 104 ? 8.702 -4.675 -23.038 1.00 84.06 104 LEU A CA 1
ATOM 782 C C . LEU A 1 104 ? 9.134 -3.481 -23.900 1.00 84.06 104 LEU A C 1
ATOM 784 O O . LEU A 1 104 ? 8.285 -2.876 -24.551 1.00 84.06 104 LEU A O 1
ATOM 788 N N . ASP A 1 105 ? 10.438 -3.213 -23.988 1.00 77.62 105 ASP A N 1
ATOM 789 C CA . ASP A 1 105 ? 10.992 -2.021 -24.640 1.00 77.62 105 ASP A CA 1
ATOM 790 C C . ASP A 1 105 ? 11.448 -2.229 -26.102 1.00 77.62 105 ASP A C 1
ATOM 792 O O . ASP A 1 105 ? 12.220 -1.472 -26.680 1.00 77.62 105 ASP A O 1
ATOM 796 N N . HIS A 1 106 ? 10.984 -3.291 -26.764 1.00 83.75 106 HIS A N 1
ATOM 797 C CA . HIS A 1 106 ? 11.446 -3.574 -28.126 1.00 83.75 106 HIS A CA 1
ATOM 798 C C . HIS A 1 106 ? 10.896 -2.549 -29.154 1.00 83.75 106 HIS A C 1
ATOM 800 O O . HIS A 1 106 ? 9.681 -2.512 -29.354 1.00 83.75 106 HIS A O 1
ATOM 806 N N . PRO A 1 107 ? 11.715 -1.852 -29.970 1.00 80.94 107 PRO A N 1
ATOM 807 C CA . PRO A 1 107 ? 11.264 -0.744 -30.835 1.00 80.94 107 PRO A CA 1
ATOM 808 C C . PRO A 1 107 ? 10.123 -1.098 -31.806 1.00 80.94 107 PRO A C 1
ATOM 810 O O . PRO A 1 107 ? 9.216 -0.315 -32.068 1.00 80.94 107 PRO A O 1
ATOM 813 N N . ARG A 1 108 ? 10.152 -2.318 -32.359 1.00 84.06 108 ARG A N 1
ATOM 814 C CA . ARG A 1 108 ? 9.185 -2.776 -33.374 1.00 84.06 108 ARG A CA 1
ATOM 815 C C . ARG A 1 108 ? 7.871 -3.352 -32.818 1.00 84.06 108 ARG A C 1
ATOM 817 O O . ARG A 1 108 ? 6.864 -3.361 -33.523 1.00 84.06 108 ARG A O 1
ATOM 824 N N . HIS A 1 109 ? 7.867 -3.870 -31.588 1.00 85.88 109 HIS A N 1
ATOM 825 C CA . HIS A 1 109 ? 6.727 -4.616 -31.018 1.00 85.88 109 HIS A CA 1
ATOM 826 C C . HIS A 1 109 ? 6.387 -4.239 -29.567 1.00 85.88 109 HIS A C 1
ATOM 828 O O . HIS A 1 109 ? 5.412 -4.764 -29.021 1.00 85.88 109 HIS A O 1
ATOM 834 N N . GLY A 1 110 ? 7.146 -3.322 -28.968 1.00 83.50 110 GLY A N 1
ATOM 835 C CA . GLY A 1 110 ? 7.060 -2.913 -27.570 1.00 83.50 110 GLY A CA 1
ATOM 836 C C . GLY A 1 110 ? 5.680 -2.387 -27.222 1.00 83.50 110 GLY A C 1
ATOM 837 O O . GLY A 1 110 ? 5.066 -2.895 -26.298 1.00 83.50 110 GLY A O 1
ATOM 838 N N . ASN A 1 111 ? 5.092 -1.522 -28.055 1.00 89.50 111 ASN A N 1
ATOM 839 C CA . ASN A 1 111 ? 3.775 -0.929 -27.776 1.00 89.50 111 ASN A CA 1
ATOM 840 C C . ASN A 1 111 ? 2.666 -1.973 -27.561 1.00 89.50 111 ASN A C 1
ATOM 842 O O . ASN A 1 111 ? 1.844 -1.824 -26.662 1.00 89.50 111 ASN A O 1
ATOM 846 N N . LYS A 1 112 ? 2.640 -3.056 -28.356 1.00 91.75 112 LYS A N 1
ATOM 847 C CA . LYS A 1 112 ? 1.618 -4.110 -28.208 1.00 91.75 112 LYS A CA 1
ATOM 848 C C . LYS A 1 112 ? 1.844 -4.945 -26.948 1.00 91.75 112 LYS A C 1
ATOM 850 O O . LYS A 1 112 ? 0.880 -5.311 -26.284 1.00 91.75 112 LYS A O 1
ATOM 855 N N . ARG A 1 113 ? 3.104 -5.251 -26.626 1.00 91.31 113 ARG A N 1
ATOM 856 C CA . ARG A 1 113 ? 3.471 -6.030 -25.434 1.00 91.31 113 ARG A CA 1
ATOM 857 C C . ARG A 1 113 ? 3.281 -5.223 -24.155 1.00 91.31 113 ARG A C 1
ATOM 859 O O . ARG A 1 113 ? 2.704 -5.743 -23.212 1.00 91.31 113 ARG A O 1
ATOM 866 N N . ALA A 1 114 ? 3.685 -3.956 -24.159 1.00 91.12 114 ALA A N 1
ATOM 867 C CA . ALA A 1 114 ? 3.434 -2.996 -23.094 1.00 91.12 114 ALA A CA 1
ATOM 868 C C . ALA A 1 114 ? 1.931 -2.848 -22.837 1.00 91.12 114 ALA A C 1
ATOM 870 O O . ALA A 1 114 ? 1.495 -3.001 -21.703 1.00 91.12 114 ALA A O 1
ATOM 871 N N . ALA A 1 115 ? 1.118 -2.664 -23.885 1.00 92.56 115 ALA A N 1
ATOM 872 C CA . ALA A 1 115 ? -0.336 -2.619 -23.736 1.00 92.56 115 ALA A CA 1
ATOM 873 C C . ALA A 1 115 ? -0.895 -3.920 -23.132 1.00 92.56 115 ALA A C 1
ATOM 875 O O . ALA A 1 115 ? -1.673 -3.869 -22.185 1.00 92.56 115 ALA A O 1
ATOM 876 N N . LEU A 1 116 ? -0.469 -5.091 -23.618 1.00 93.88 116 LEU A N 1
ATOM 877 C CA . LEU A 1 116 ? -0.883 -6.377 -23.045 1.00 93.88 116 LEU A CA 1
ATOM 878 C C . LEU A 1 116 ? -0.470 -6.510 -21.567 1.00 93.88 116 LEU A C 1
ATOM 880 O O . LEU A 1 116 ? -1.256 -6.976 -20.743 1.00 93.88 116 LEU A O 1
ATOM 884 N N . ALA A 1 117 ? 0.747 -6.089 -21.222 1.00 92.19 117 ALA A N 1
ATOM 885 C CA . ALA A 1 117 ? 1.244 -6.124 -19.855 1.00 92.19 117 ALA A CA 1
ATOM 886 C C . ALA A 1 117 ? 0.407 -5.222 -18.936 1.00 92.19 117 ALA A C 1
ATOM 888 O O . ALA A 1 117 ? -0.080 -5.682 -17.906 1.00 92.19 117 ALA A O 1
ATOM 889 N N . VAL A 1 118 ? 0.169 -3.975 -19.348 1.00 92.94 118 VAL A N 1
ATOM 890 C CA . VAL A 1 118 ? -0.568 -2.969 -18.570 1.00 92.94 118 VAL A CA 1
ATOM 891 C C . VAL A 1 118 ? -2.049 -3.314 -18.430 1.00 92.94 118 VAL A C 1
ATOM 893 O O . VAL A 1 118 ? -2.589 -3.226 -17.333 1.00 92.94 118 VAL A O 1
ATOM 896 N N . PHE A 1 119 ? -2.716 -3.728 -19.510 1.00 94.69 119 PHE A N 1
ATOM 897 C CA . PHE A 1 119 ? -4.169 -3.931 -19.506 1.00 94.69 119 PHE A CA 1
ATOM 898 C C . PHE A 1 119 ? -4.606 -5.354 -19.152 1.00 94.69 119 PHE A C 1
ATOM 900 O O . PHE A 1 119 ? -5.767 -5.553 -18.799 1.00 94.69 119 PHE A O 1
ATOM 907 N N . CYS A 1 120 ? -3.722 -6.350 -19.243 1.00 95.31 120 CYS A N 1
ATOM 908 C CA . CYS A 1 120 ? -4.083 -7.741 -18.961 1.00 95.31 120 CYS A CA 1
ATOM 909 C C . CYS A 1 120 ? -3.227 -8.352 -17.854 1.00 95.31 120 CYS A C 1
ATOM 911 O O . CYS A 1 120 ? -3.775 -8.860 -16.880 1.00 95.31 120 CYS A O 1
ATOM 913 N N . VAL A 1 121 ? -1.897 -8.301 -17.972 1.00 93.19 121 VAL A N 1
ATOM 914 C CA . VAL A 1 121 ? -1.012 -9.020 -17.038 1.00 93.19 121 VAL A CA 1
ATOM 915 C C . VAL A 1 121 ? -1.034 -8.391 -15.648 1.00 93.19 121 VAL A C 1
ATOM 917 O O . VAL A 1 121 ? -1.264 -9.097 -14.672 1.00 93.19 121 VAL A O 1
ATOM 920 N N . ILE A 1 122 ? -0.848 -7.075 -15.541 1.00 94.12 122 ILE A N 1
ATOM 921 C CA . ILE A 1 122 ? -0.817 -6.373 -14.253 1.00 94.12 122 ILE A CA 1
ATOM 922 C C . ILE A 1 122 ? -2.152 -6.527 -13.497 1.00 94.12 122 ILE A C 1
ATOM 924 O O . ILE A 1 122 ? -2.118 -6.982 -12.352 1.00 94.12 122 ILE A O 1
ATOM 928 N N . PRO A 1 123 ? -3.333 -6.273 -14.103 1.00 95.81 123 PRO A N 1
ATOM 929 C CA . PRO A 1 123 ? -4.616 -6.518 -13.445 1.00 95.81 123 PRO A CA 1
ATOM 930 C C . PRO A 1 123 ? -4.817 -7.973 -13.017 1.00 95.81 123 PRO A C 1
ATOM 932 O O . PRO A 1 123 ? -5.435 -8.225 -11.984 1.00 95.81 123 PRO A O 1
ATOM 935 N N . LEU A 1 124 ? -4.305 -8.939 -13.788 1.00 96.38 124 LEU A N 1
ATOM 936 C CA . LEU A 1 124 ? -4.384 -10.356 -13.436 1.00 96.38 124 LEU A CA 1
ATOM 937 C C . LEU A 1 124 ? -3.496 -10.690 -12.229 1.00 96.38 124 LEU A C 1
ATOM 939 O O . LEU A 1 124 ? -3.935 -11.407 -11.333 1.00 96.38 124 LEU A O 1
ATOM 943 N N . VAL A 1 125 ? -2.277 -10.146 -12.171 1.00 94.25 125 VAL A N 1
ATOM 944 C CA . VAL A 1 125 ? -1.362 -10.322 -11.032 1.00 94.25 125 VAL A CA 1
ATOM 945 C C . VAL A 1 125 ? -1.946 -9.695 -9.766 1.00 94.25 125 VAL A C 1
ATOM 947 O O . VAL A 1 125 ? -1.924 -10.337 -8.718 1.00 94.25 125 VAL A O 1
ATOM 950 N N . ILE A 1 126 ? -2.532 -8.494 -9.860 1.00 95.56 126 ILE A N 1
ATOM 951 C CA . ILE A 1 126 ? -3.231 -7.856 -8.732 1.00 95.56 126 ILE A CA 1
ATOM 952 C C . ILE A 1 126 ? -4.362 -8.755 -8.231 1.00 95.56 126 ILE A C 1
ATOM 954 O O . ILE A 1 126 ? -4.446 -9.025 -7.034 1.00 95.56 126 ILE A O 1
ATOM 958 N N . GLN A 1 127 ? -5.218 -9.244 -9.133 1.00 97.19 127 GLN A N 1
ATOM 959 C CA . GLN A 1 127 ? -6.331 -10.122 -8.765 1.00 97.19 127 GLN A CA 1
ATOM 960 C C . GLN A 1 127 ? -5.843 -11.415 -8.108 1.00 97.19 127 GLN A C 1
ATOM 962 O O . GLN A 1 127 ? -6.413 -11.842 -7.106 1.00 97.19 127 GLN A O 1
ATOM 967 N N . LEU A 1 128 ? -4.766 -12.015 -8.621 1.00 97.00 128 LEU A N 1
ATOM 968 C CA . LEU A 1 128 ? -4.177 -13.214 -8.034 1.00 97.00 128 LEU A CA 1
ATOM 969 C C . LEU A 1 128 ? -3.612 -12.944 -6.631 1.00 97.00 128 LEU A C 1
ATOM 971 O O . LEU A 1 128 ? -3.854 -13.733 -5.721 1.00 97.00 128 LEU A O 1
ATOM 975 N N . ALA A 1 129 ? -2.915 -11.823 -6.428 1.00 95.50 129 ALA A N 1
ATOM 976 C CA . ALA A 1 129 ? -2.417 -11.424 -5.113 1.00 95.50 129 ALA A CA 1
ATOM 977 C C . ALA A 1 129 ? -3.569 -11.187 -4.119 1.00 95.50 129 ALA A C 1
ATOM 979 O O . ALA A 1 129 ? -3.539 -11.713 -3.005 1.00 95.50 129 ALA A O 1
ATOM 980 N N . CYS A 1 130 ? -4.625 -10.482 -4.546 1.00 97.12 130 CYS A N 1
ATOM 981 C CA . CYS A 1 130 ? -5.836 -10.275 -3.747 1.00 97.12 130 CYS A CA 1
ATOM 982 C C . CYS A 1 130 ? -6.509 -11.601 -3.385 1.00 97.12 130 CYS A C 1
ATOM 984 O O . CYS A 1 130 ? -6.977 -11.763 -2.262 1.00 97.12 130 CYS A O 1
ATOM 986 N N . LEU A 1 131 ? -6.542 -12.564 -4.312 1.00 98.00 131 LEU A N 1
ATOM 987 C CA . LEU A 1 131 ? -7.106 -13.888 -4.064 1.00 98.00 131 LEU A CA 1
ATOM 988 C C . LEU A 1 131 ? -6.286 -14.654 -3.025 1.00 98.00 131 LEU A C 1
ATOM 990 O O . LEU A 1 131 ? -6.864 -15.207 -2.097 1.00 98.00 131 LEU A O 1
ATOM 994 N N . ILE A 1 132 ? -4.955 -14.660 -3.139 1.00 97.44 132 ILE A N 1
ATOM 995 C CA . ILE A 1 132 ? -4.072 -15.347 -2.185 1.00 97.44 132 ILE A CA 1
ATOM 996 C C . ILE A 1 132 ? -4.242 -14.757 -0.780 1.00 97.44 132 ILE A C 1
ATOM 998 O O . ILE A 1 132 ? -4.522 -15.492 0.166 1.00 97.44 132 ILE A O 1
ATOM 1002 N N . PHE A 1 133 ? -4.126 -13.435 -0.635 1.00 97.12 133 PHE A N 1
ATOM 1003 C CA . PHE A 1 133 ? -4.287 -12.769 0.661 1.00 97.12 133 PHE A CA 1
ATOM 1004 C C . PHE A 1 133 ? -5.713 -12.901 1.203 1.00 97.12 133 PHE A C 1
ATOM 1006 O O . PHE A 1 133 ? -5.898 -13.143 2.394 1.00 97.12 133 PHE A O 1
ATOM 1013 N N . GLY A 1 134 ? -6.714 -12.811 0.328 1.00 97.56 134 GLY A N 1
ATOM 1014 C CA . GLY A 1 134 ? -8.119 -12.968 0.678 1.00 97.56 134 GLY A CA 1
ATOM 1015 C C . GLY A 1 134 ? -8.451 -14.371 1.177 1.00 97.56 134 GLY A C 1
ATOM 1016 O O . GLY A 1 134 ? -9.148 -14.503 2.177 1.00 97.56 134 GLY A O 1
ATOM 1017 N N . VAL A 1 135 ? -7.906 -15.419 0.549 1.00 98.31 135 VAL A N 1
ATOM 1018 C CA . VAL A 1 135 ? -8.050 -16.813 1.009 1.00 98.31 135 VAL A CA 1
ATOM 1019 C C . VAL A 1 135 ? -7.411 -17.001 2.383 1.00 98.31 135 VAL A C 1
ATOM 1021 O O . VAL A 1 135 ? -8.023 -17.622 3.251 1.00 98.31 135 VAL A O 1
ATOM 1024 N N . ILE A 1 136 ? -6.211 -16.450 2.600 1.00 97.38 136 ILE A N 1
ATOM 1025 C CA . ILE A 1 136 ? -5.531 -16.518 3.901 1.00 97.38 136 ILE A CA 1
ATOM 1026 C C . ILE A 1 136 ? -6.397 -15.848 4.974 1.00 97.38 136 ILE A C 1
ATOM 1028 O O . ILE A 1 136 ? -6.688 -16.469 5.992 1.00 97.38 136 ILE A O 1
ATOM 1032 N N . LEU A 1 137 ? -6.865 -14.620 4.740 1.00 96.75 137 LEU A N 1
ATOM 1033 C CA . LEU A 1 137 ? -7.690 -13.895 5.707 1.00 96.75 137 LEU A CA 1
ATOM 1034 C C . LEU A 1 137 ? -9.035 -14.597 5.963 1.00 96.75 137 LEU A C 1
ATOM 1036 O O . LEU A 1 137 ? -9.428 -14.768 7.116 1.00 96.75 137 LEU A O 1
ATOM 1040 N N . ALA A 1 138 ? -9.700 -15.072 4.906 1.00 97.44 138 ALA A N 1
ATOM 1041 C CA . ALA A 1 138 ? -10.961 -15.802 5.011 1.00 97.44 138 ALA A CA 1
ATOM 1042 C C . ALA A 1 138 ? -10.818 -17.096 5.822 1.00 97.44 138 ALA A C 1
ATOM 1044 O O . ALA A 1 138 ? -11.721 -17.439 6.580 1.00 97.44 138 ALA A O 1
ATOM 1045 N N . ALA A 1 139 ? -9.685 -17.799 5.719 1.00 97.19 139 ALA A N 1
ATOM 1046 C CA . ALA A 1 139 ? -9.433 -18.999 6.512 1.00 97.19 139 ALA A CA 1
ATOM 1047 C C . ALA A 1 139 ? -9.323 -18.696 8.019 1.00 97.19 139 ALA A C 1
ATOM 1049 O O . ALA A 1 139 ? -9.820 -19.475 8.833 1.00 97.19 139 ALA A O 1
ATOM 1050 N N . PHE A 1 140 ? -8.714 -17.565 8.393 1.00 97.00 140 PHE A N 1
ATOM 1051 C CA . PHE A 1 140 ? -8.585 -17.143 9.795 1.00 97.00 140 PHE A CA 1
ATOM 1052 C C . PHE A 1 140 ? -9.909 -16.651 10.387 1.00 97.00 140 PHE A C 1
ATOM 1054 O O . PHE A 1 140 ? -10.234 -16.989 11.524 1.00 97.00 140 PHE A O 1
ATOM 1061 N N . GLU A 1 141 ? -10.690 -15.903 9.610 1.00 97.44 141 GLU A N 1
ATOM 1062 C CA . GLU A 1 141 ? -11.967 -15.335 10.057 1.00 97.44 141 GLU A CA 1
ATOM 1063 C C . GLU A 1 141 ? -13.181 -16.237 9.768 1.00 97.44 141 GLU A C 1
ATOM 1065 O O . GLU A 1 141 ? -14.307 -15.907 10.132 1.00 97.44 141 GLU A O 1
ATOM 1070 N N . LYS A 1 142 ? -12.961 -17.408 9.152 1.00 97.31 142 LYS A N 1
ATOM 1071 C CA . LYS A 1 142 ? -14.003 -18.360 8.721 1.00 97.31 142 LYS A CA 1
ATOM 1072 C C . LYS A 1 142 ? -15.031 -17.734 7.769 1.00 97.31 142 LYS A C 1
ATOM 1074 O O . LYS A 1 142 ? -16.223 -18.032 7.846 1.00 97.31 142 LYS A O 1
ATOM 1079 N N . TRP A 1 143 ? -14.571 -16.878 6.864 1.00 98.00 143 TRP A N 1
ATOM 1080 C CA . TRP A 1 143 ? -15.409 -16.258 5.838 1.00 98.00 143 TRP A CA 1
ATOM 1081 C C . TRP A 1 143 ? -15.506 -17.107 4.577 1.00 98.00 143 TRP A C 1
ATOM 1083 O O . TRP A 1 143 ? -14.711 -18.021 4.342 1.00 98.00 143 TRP A O 1
ATOM 1093 N N . ALA A 1 144 ? -16.457 -16.755 3.714 1.00 98.19 144 ALA A N 1
ATOM 1094 C CA . ALA A 1 144 ? -16.412 -17.215 2.339 1.00 98.19 144 ALA A CA 1
ATOM 1095 C C . ALA A 1 144 ? -15.164 -16.646 1.639 1.00 98.19 144 ALA A C 1
ATOM 1097 O O . ALA A 1 144 ? -14.769 -15.499 1.857 1.00 98.19 144 ALA A O 1
ATOM 1098 N N . ILE A 1 145 ? -14.562 -17.436 0.744 1.00 98.38 145 ILE A N 1
ATOM 1099 C CA . ILE A 1 145 ? -13.390 -17.009 -0.041 1.00 98.38 145 ILE A CA 1
ATOM 1100 C C . ILE A 1 145 ? -13.695 -15.734 -0.844 1.00 98.38 145 ILE A C 1
ATOM 1102 O O . ILE A 1 145 ? -12.832 -14.868 -0.972 1.00 98.38 145 ILE A O 1
ATOM 1106 N N . SER A 1 146 ? -14.926 -15.597 -1.350 1.00 98.19 146 SER A N 1
ATOM 1107 C CA . SER A 1 146 ? -15.379 -14.397 -2.059 1.00 98.19 146 SER A CA 1
ATOM 1108 C C . SER A 1 146 ? -15.297 -13.144 -1.193 1.00 98.19 146 SER A C 1
ATOM 1110 O O . SER A 1 146 ? -14.853 -12.111 -1.681 1.00 98.19 146 SER A O 1
ATOM 1112 N N . ASP A 1 147 ? -15.664 -13.233 0.086 1.00 98.25 147 ASP A N 1
ATOM 1113 C CA . ASP A 1 147 ? -15.622 -12.088 0.995 1.00 98.25 147 ASP A CA 1
ATOM 1114 C C . ASP A 1 147 ? -14.183 -11.690 1.305 1.00 98.25 147 ASP A C 1
ATOM 1116 O O . ASP A 1 147 ? -13.846 -10.513 1.224 1.00 98.25 147 ASP A O 1
ATOM 1120 N N . GLY A 1 148 ? -13.305 -12.665 1.563 1.00 97.56 148 GLY A N 1
ATOM 1121 C CA . GLY A 1 148 ? -11.879 -12.397 1.751 1.00 97.56 148 GLY A CA 1
ATOM 1122 C C . GLY A 1 148 ? -11.234 -11.749 0.522 1.00 97.56 148 GLY A C 1
ATOM 1123 O O . GLY A 1 148 ? -10.499 -10.771 0.653 1.00 97.56 148 GLY A O 1
ATOM 1124 N N . PHE A 1 149 ? -11.538 -12.252 -0.680 1.00 98.06 149 PHE A N 1
ATOM 1125 C CA . PHE A 1 149 ? -11.067 -11.662 -1.936 1.00 98.06 149 PHE A CA 1
ATOM 1126 C C . PHE A 1 149 ? -11.558 -10.219 -2.111 1.00 98.06 149 PHE A C 1
ATOM 1128 O O . PHE A 1 149 ? -10.746 -9.327 -2.346 1.00 98.06 149 PHE A O 1
ATOM 1135 N N . LEU A 1 150 ? -12.866 -9.975 -1.963 1.00 97.81 150 LEU A N 1
ATOM 1136 C CA . LEU A 1 150 ? -13.463 -8.643 -2.107 1.00 97.81 150 LEU A CA 1
ATOM 1137 C C . LEU A 1 150 ? -12.964 -7.662 -1.041 1.00 97.81 150 LEU A C 1
ATOM 1139 O O . LEU A 1 150 ? -12.774 -6.481 -1.339 1.00 97.81 150 LEU A O 1
ATOM 1143 N N . TYR A 1 151 ? -12.709 -8.140 0.177 1.00 96.81 151 TYR A N 1
ATOM 1144 C CA . TYR A 1 151 ? -12.135 -7.348 1.260 1.00 96.81 151 TYR A CA 1
ATOM 1145 C C . TYR A 1 151 ? -10.734 -6.840 0.895 1.00 96.81 151 TYR A C 1
ATOM 1147 O O . TYR A 1 151 ? -10.485 -5.634 0.929 1.00 96.81 151 TYR A O 1
ATOM 1155 N N . VAL A 1 152 ? -9.829 -7.735 0.476 1.00 96.94 152 VAL A N 1
ATOM 1156 C CA . VAL A 1 152 ? -8.462 -7.344 0.091 1.00 96.94 152 VAL A CA 1
ATOM 1157 C C . VAL A 1 152 ? -8.459 -6.504 -1.184 1.00 96.94 152 VAL A C 1
ATOM 1159 O O . VAL A 1 152 ? -7.730 -5.517 -1.258 1.00 96.94 152 VAL A O 1
ATOM 1162 N N . LEU A 1 153 ? -9.298 -6.842 -2.166 1.00 96.75 153 LEU A N 1
ATOM 1163 C CA . LEU A 1 153 ? -9.424 -6.066 -3.398 1.00 96.75 153 LEU A CA 1
ATOM 1164 C C . LEU A 1 153 ? -9.860 -4.623 -3.109 1.00 96.75 153 LEU A C 1
ATOM 1166 O O . LEU A 1 153 ? -9.309 -3.692 -3.688 1.00 96.75 153 LEU A O 1
ATOM 1170 N N . SER A 1 154 ? -10.790 -4.429 -2.170 1.00 95.94 154 SER A N 1
ATOM 1171 C CA . SER A 1 154 ? -11.226 -3.094 -1.740 1.00 95.94 154 SER A CA 1
ATOM 1172 C C . SER A 1 154 ? -10.079 -2.278 -1.140 1.00 95.94 154 SER A C 1
ATOM 1174 O O . SER A 1 154 ? -9.957 -1.094 -1.450 1.00 95.94 154 SER A O 1
ATOM 1176 N N . ALA A 1 155 ? -9.223 -2.912 -0.330 1.00 93.81 155 ALA A N 1
ATOM 1177 C CA . ALA A 1 155 ? -8.042 -2.273 0.251 1.00 93.81 155 ALA A CA 1
ATOM 1178 C C . ALA A 1 155 ? -7.004 -1.904 -0.824 1.00 93.81 155 ALA A C 1
ATOM 1180 O O . ALA A 1 155 ? -6.538 -0.769 -0.875 1.00 93.81 155 ALA A O 1
ATOM 1181 N N . VAL A 1 156 ? -6.688 -2.833 -1.735 1.00 94.56 156 VAL A N 1
ATOM 1182 C CA . VAL A 1 156 ? -5.736 -2.599 -2.838 1.00 94.56 156 VAL A CA 1
ATOM 1183 C C . VAL A 1 156 ? -6.214 -1.482 -3.767 1.00 94.56 156 VAL A C 1
ATOM 1185 O O . VAL A 1 156 ? -5.421 -0.660 -4.216 1.00 94.56 156 VAL A O 1
ATOM 1188 N N . CYS A 1 157 ? -7.514 -1.429 -4.053 1.00 93.56 157 CYS A N 1
ATOM 1189 C CA . CYS A 1 157 ? -8.103 -0.381 -4.879 1.00 93.56 157 CYS A CA 1
ATOM 1190 C C . CYS A 1 157 ? -8.330 0.942 -4.126 1.00 93.56 157 CYS A C 1
ATOM 1192 O O . CYS A 1 157 ? -8.766 1.907 -4.752 1.00 93.56 157 CYS A O 1
ATOM 1194 N N . GLY A 1 158 ? -8.070 1.002 -2.814 1.00 90.81 158 GLY A N 1
ATOM 1195 C CA . GLY A 1 158 ? -8.289 2.197 -1.996 1.00 90.81 158 GLY A CA 1
ATOM 1196 C C . GLY A 1 158 ? -9.744 2.672 -2.001 1.00 90.81 158 GLY A C 1
ATOM 1197 O O . GLY A 1 158 ? -10.005 3.876 -2.020 1.00 90.81 158 GLY A O 1
ATOM 1198 N N . LEU A 1 159 ? -10.705 1.746 -2.056 1.00 93.12 159 LEU A N 1
ATOM 1199 C CA . LEU A 1 159 ? -12.118 2.105 -2.138 1.00 93.12 159 LEU A CA 1
ATOM 1200 C C . LEU A 1 159 ? -12.600 2.678 -0.802 1.00 93.12 159 LEU A C 1
ATOM 1202 O O . LEU A 1 159 ? -12.528 2.014 0.228 1.00 93.12 159 LEU A O 1
ATOM 1206 N N . GLY A 1 160 ? -13.170 3.886 -0.836 1.00 89.44 160 GLY A N 1
ATOM 1207 C CA . GLY A 1 160 ? -13.791 4.501 0.345 1.00 89.44 160 GLY A CA 1
ATOM 1208 C C . GLY A 1 160 ? -15.095 3.822 0.783 1.00 89.44 160 GLY A C 1
ATOM 1209 O O . GLY A 1 160 ? -15.565 4.047 1.893 1.00 89.44 160 GLY A O 1
ATOM 1210 N N . THR A 1 161 ? -15.695 2.998 -0.079 1.00 93.88 161 THR A N 1
ATOM 1211 C CA . THR A 1 161 ? -16.818 2.120 0.267 1.00 93.88 161 THR A CA 1
ATOM 1212 C C . THR A 1 161 ? -16.389 0.681 -0.006 1.00 93.88 161 THR A C 1
ATOM 1214 O O . THR A 1 161 ? -16.054 0.372 -1.153 1.00 93.88 161 THR A O 1
ATOM 1217 N N . PRO A 1 162 ? -16.362 -0.198 1.009 1.00 95.38 162 PRO A N 1
ATOM 1218 C CA . PRO A 1 162 ? -15.914 -1.575 0.839 1.00 95.38 162 PRO A CA 1
ATOM 1219 C C . PRO A 1 162 ? -16.840 -2.344 -0.115 1.00 95.38 162 PRO A C 1
ATOM 1221 O O . PRO A 1 162 ? -18.044 -2.096 -0.181 1.00 95.38 162 PRO A O 1
ATOM 1224 N N . MET A 1 163 ? -16.300 -3.344 -0.809 1.00 96.88 163 MET A N 1
ATOM 1225 C CA . MET A 1 163 ? -17.102 -4.263 -1.630 1.00 96.88 163 MET A CA 1
ATOM 1226 C C . MET A 1 163 ? -17.791 -5.365 -0.810 1.00 96.88 163 MET A C 1
ATOM 1228 O O . MET A 1 163 ? -18.605 -6.111 -1.350 1.00 96.88 163 MET A O 1
ATOM 1232 N N . THR A 1 164 ? -17.462 -5.494 0.477 1.00 96.94 164 THR A N 1
ATOM 1233 C CA . THR A 1 164 ? -18.073 -6.456 1.402 1.00 96.94 164 THR A CA 1
ATOM 1234 C C . THR A 1 164 ? -18.276 -5.834 2.783 1.00 96.94 164 THR A C 1
ATOM 1236 O O . THR A 1 164 ? -17.533 -4.947 3.197 1.00 96.94 164 THR A O 1
ATOM 1239 N N . ASN A 1 165 ? -19.287 -6.314 3.505 1.00 95.94 165 ASN A N 1
ATOM 1240 C CA . ASN A 1 165 ? -19.639 -5.826 4.841 1.00 95.94 165 ASN A CA 1
ATOM 1241 C C . ASN A 1 165 ? -18.954 -6.612 5.970 1.00 95.94 165 ASN A C 1
ATOM 1243 O O . ASN A 1 165 ? -19.202 -6.328 7.141 1.00 95.94 165 ASN A O 1
ATOM 1247 N N . VAL A 1 166 ? -18.133 -7.617 5.645 1.00 96.56 166 VAL A N 1
ATOM 1248 C CA . VAL A 1 166 ? -17.405 -8.389 6.660 1.00 96.56 166 VAL A CA 1
ATOM 1249 C C . VAL A 1 166 ? -16.202 -7.608 7.181 1.00 96.56 166 VAL A C 1
ATOM 1251 O O . VAL A 1 166 ? -15.562 -6.862 6.437 1.00 96.56 166 VAL A O 1
ATOM 1254 N N . ASN A 1 167 ? -15.890 -7.798 8.463 1.00 96.50 167 ASN A N 1
ATOM 1255 C CA . ASN A 1 167 ? -14.759 -7.171 9.137 1.00 96.50 167 ASN A CA 1
ATOM 1256 C C . ASN A 1 167 ? -14.113 -8.122 10.127 1.00 96.50 167 ASN A C 1
ATOM 1258 O O . ASN A 1 167 ? -14.854 -8.845 10.791 1.00 96.50 167 ASN A O 1
ATOM 1262 N N . PRO A 1 168 ? -12.770 -8.128 10.258 1.00 96.75 168 PRO A N 1
ATOM 1263 C CA . PRO A 1 168 ? -12.109 -9.032 11.183 1.00 96.75 168 PRO A CA 1
ATOM 1264 C C . PRO A 1 168 ? -12.573 -8.778 12.620 1.00 96.75 168 PRO A C 1
ATOM 1266 O O . PRO A 1 168 ? -12.382 -7.692 13.185 1.00 96.75 168 PRO A O 1
ATOM 1269 N N . GLU A 1 169 ? -13.181 -9.791 13.222 1.00 95.75 169 GLU A N 1
ATOM 1270 C CA . GLU A 1 169 ? -13.704 -9.707 14.584 1.00 95.75 169 GLU A CA 1
ATOM 1271 C C . GLU A 1 169 ? -12.640 -10.144 15.589 1.00 95.75 169 GLU A C 1
ATOM 1273 O O . GLU A 1 169 ? -12.510 -9.551 16.663 1.00 95.75 169 GLU A O 1
ATOM 1278 N N . ASN A 1 170 ? -11.817 -11.129 15.217 1.00 95.38 170 ASN A N 1
ATOM 1279 C CA . ASN A 1 170 ? -10.783 -11.654 16.097 1.00 95.38 170 ASN A CA 1
ATOM 1280 C C . ASN A 1 170 ? -9.559 -10.738 16.133 1.00 95.38 170 ASN A C 1
ATOM 1282 O O . ASN A 1 170 ? -9.127 -10.193 15.116 1.00 95.38 170 ASN A O 1
ATOM 1286 N N . PHE A 1 171 ? -8.909 -10.661 17.297 1.00 95.31 171 PHE A N 1
ATOM 1287 C CA . PHE A 1 171 ? -7.647 -9.932 17.459 1.00 95.31 171 PHE A CA 1
ATOM 1288 C C . PHE A 1 171 ? -6.598 -10.357 16.417 1.00 95.31 171 PHE A C 1
ATOM 1290 O O . PHE A 1 171 ? -6.004 -9.514 15.748 1.00 95.31 171 PHE A O 1
ATOM 1297 N N . HIS A 1 172 ? -6.418 -11.668 16.225 1.00 95.88 172 HIS A N 1
ATOM 1298 C CA . HIS A 1 1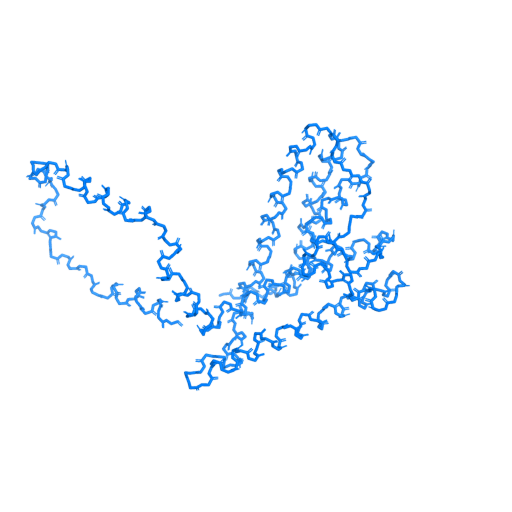72 ? -5.474 -12.204 15.242 1.00 95.88 172 HIS A CA 1
ATOM 1299 C C . HIS A 1 172 ? -5.842 -11.827 13.804 1.00 95.88 172 HIS A C 1
ATOM 1301 O O . HIS A 1 172 ? -4.952 -11.471 13.035 1.00 95.88 172 HIS A O 1
ATOM 1307 N N . GLY A 1 173 ? -7.130 -11.845 13.452 1.00 96.12 173 GLY A N 1
ATOM 1308 C CA . GLY A 1 173 ? -7.595 -11.425 12.132 1.00 96.12 173 GLY A CA 1
ATOM 1309 C C . GLY A 1 173 ? -7.383 -9.943 11.876 1.00 96.12 173 GLY A C 1
ATOM 1310 O O . GLY A 1 173 ? -6.994 -9.568 10.776 1.00 96.12 173 GLY A O 1
ATOM 1311 N N . ARG A 1 174 ? -7.548 -9.092 12.895 1.00 97.25 174 ARG A N 1
ATOM 1312 C CA . ARG A 1 174 ? -7.252 -7.656 12.785 1.00 97.25 174 ARG A CA 1
ATOM 1313 C C . ARG A 1 174 ? -5.770 -7.398 12.543 1.00 97.25 174 ARG A C 1
ATOM 1315 O O . ARG A 1 174 ? -5.437 -6.657 11.619 1.00 97.25 174 ARG A O 1
ATOM 1322 N N . VAL A 1 175 ? -4.889 -8.037 13.324 1.00 96.62 175 VAL A N 1
ATOM 1323 C CA . VAL A 1 175 ? -3.429 -7.961 13.118 1.00 96.62 175 VAL A CA 1
ATOM 1324 C C . VAL A 1 175 ? -3.070 -8.439 11.712 1.00 96.62 175 VAL A C 1
ATOM 1326 O O . VAL A 1 175 ? -2.360 -7.747 10.985 1.00 96.62 175 VAL A O 1
ATOM 1329 N N . LEU A 1 176 ? -3.598 -9.595 11.304 1.00 96.44 176 LEU A N 1
ATOM 1330 C CA . LEU A 1 176 ? -3.354 -10.159 9.983 1.00 96.44 176 LEU A CA 1
ATOM 1331 C C . LEU A 1 176 ? -3.868 -9.241 8.870 1.00 96.44 176 LEU A C 1
ATOM 1333 O O . LEU A 1 176 ? -3.161 -9.024 7.895 1.00 96.44 176 LEU A O 1
ATOM 1337 N N . GLY A 1 177 ? -5.051 -8.649 9.028 1.00 96.19 177 GLY A N 1
ATOM 1338 C CA . GLY A 1 177 ? -5.613 -7.702 8.072 1.00 96.19 177 GLY A CA 1
ATOM 1339 C C . GLY A 1 177 ? -4.743 -6.455 7.903 1.00 96.19 177 GLY A C 1
ATOM 1340 O O . GLY A 1 177 ? -4.544 -6.017 6.776 1.00 96.19 177 GLY A O 1
ATOM 1341 N N . VAL A 1 178 ? -4.151 -5.930 8.983 1.00 96.75 178 VAL A N 1
ATOM 1342 C CA . VAL A 1 178 ? -3.188 -4.813 8.906 1.00 96.75 178 VAL A CA 1
ATOM 1343 C C . VAL A 1 178 ? -1.928 -5.233 8.147 1.00 96.75 178 VAL A C 1
ATOM 1345 O O . VAL A 1 178 ? -1.522 -4.543 7.216 1.00 96.75 178 VAL A O 1
ATOM 1348 N N . ILE A 1 179 ? -1.339 -6.387 8.486 1.00 96.38 179 ILE A N 1
ATOM 1349 C CA . ILE A 1 179 ? -0.144 -6.912 7.802 1.00 96.38 179 ILE A CA 1
ATOM 1350 C C . ILE A 1 179 ? -0.420 -7.115 6.307 1.00 96.38 179 ILE A C 1
ATOM 1352 O O . ILE A 1 179 ? 0.370 -6.684 5.470 1.00 96.38 179 ILE A O 1
ATOM 1356 N N . LEU A 1 180 ? -1.546 -7.745 5.964 1.00 95.94 180 LEU A N 1
ATOM 1357 C CA . LEU A 1 180 ? -1.934 -8.007 4.580 1.00 95.94 180 LEU A CA 1
ATOM 1358 C C . LEU A 1 180 ? -2.276 -6.722 3.821 1.00 95.94 180 LEU A C 1
ATOM 1360 O O . LEU A 1 180 ? -1.941 -6.634 2.645 1.00 95.94 180 LEU A O 1
ATOM 1364 N N . GLY A 1 181 ? -2.884 -5.722 4.467 1.00 95.12 181 GLY A N 1
ATOM 1365 C CA . GLY A 1 181 ? -3.142 -4.409 3.866 1.00 95.12 181 GLY A CA 1
ATOM 1366 C C . GLY A 1 181 ? -1.850 -3.677 3.496 1.00 95.12 181 GLY A C 1
ATOM 1367 O O . GLY A 1 181 ? -1.704 -3.181 2.381 1.00 95.12 181 GLY A O 1
ATOM 1368 N N . ILE A 1 182 ? -0.849 -3.706 4.377 1.00 95.88 182 ILE A N 1
ATOM 1369 C CA . ILE A 1 182 ? 0.476 -3.125 4.104 1.00 95.88 182 ILE A CA 1
ATOM 1370 C C . ILE A 1 182 ? 1.211 -3.914 3.018 1.00 95.88 182 ILE A C 1
ATOM 1372 O O . ILE A 1 182 ? 1.799 -3.324 2.114 1.00 95.88 182 ILE A O 1
ATOM 1376 N N . ALA A 1 183 ? 1.151 -5.247 3.058 1.00 94.75 183 ALA A N 1
ATOM 1377 C CA . ALA A 1 183 ? 1.732 -6.080 2.010 1.00 94.75 183 ALA A CA 1
ATOM 1378 C C . ALA A 1 183 ? 1.073 -5.807 0.646 1.00 94.75 183 ALA A C 1
ATOM 1380 O O . ALA A 1 183 ? 1.762 -5.711 -0.369 1.00 94.75 183 ALA A O 1
ATOM 1381 N N . ALA A 1 184 ? -0.248 -5.611 0.625 1.00 93.12 184 ALA A N 1
ATOM 1382 C CA . ALA A 1 184 ? -1.004 -5.176 -0.544 1.00 93.12 184 ALA A CA 1
ATOM 1383 C C . ALA A 1 184 ? -0.516 -3.817 -1.078 1.00 93.12 184 ALA A C 1
ATOM 1385 O O . ALA A 1 184 ? -0.292 -3.690 -2.281 1.00 93.12 184 ALA A O 1
ATOM 1386 N N . GLN A 1 185 ? -0.261 -2.832 -0.210 1.00 93.81 185 GLN A N 1
ATOM 1387 C CA . GLN A 1 185 ? 0.372 -1.567 -0.614 1.00 93.81 185 GLN A CA 1
ATOM 1388 C C . GLN A 1 185 ? 1.775 -1.785 -1.205 1.00 93.81 185 GLN A C 1
ATOM 1390 O O . GLN A 1 185 ? 2.122 -1.170 -2.211 1.00 93.81 185 GLN A O 1
ATOM 1395 N N . GLY A 1 186 ? 2.561 -2.711 -0.650 1.00 94.12 186 GLY A N 1
ATOM 1396 C CA . GLY A 1 186 ? 3.848 -3.115 -1.223 1.00 94.12 186 GLY A CA 1
ATOM 1397 C C . GLY A 1 186 ? 3.717 -3.658 -2.651 1.00 94.12 186 GLY A C 1
ATOM 1398 O O . GLY A 1 186 ? 4.493 -3.277 -3.528 1.00 94.12 186 GLY A O 1
ATOM 1399 N N . VAL A 1 187 ? 2.694 -4.479 -2.924 1.00 93.44 187 VAL A N 1
ATOM 1400 C CA . VAL A 1 187 ? 2.382 -4.965 -4.283 1.00 93.44 187 VAL A CA 1
ATOM 1401 C C . VAL A 1 187 ? 2.042 -3.806 -5.226 1.00 93.44 187 VAL A C 1
ATOM 1403 O O . VAL A 1 187 ? 2.525 -3.791 -6.356 1.00 93.44 187 VAL A O 1
ATOM 1406 N N . ILE A 1 188 ? 1.274 -2.809 -4.771 1.00 94.75 188 ILE A N 1
ATOM 1407 C CA . ILE A 1 188 ? 0.999 -1.591 -5.556 1.00 94.75 188 ILE A CA 1
ATOM 1408 C C . ILE A 1 188 ? 2.308 -0.862 -5.881 1.00 94.75 188 ILE A C 1
ATOM 1410 O O . ILE A 1 188 ? 2.534 -0.495 -7.032 1.00 94.75 188 ILE A O 1
ATOM 1414 N N . GLY A 1 189 ? 3.199 -0.707 -4.899 1.00 94.31 189 GLY A N 1
ATOM 1415 C CA . GLY A 1 189 ? 4.521 -0.109 -5.096 1.00 94.31 189 GLY A CA 1
ATOM 1416 C C . GLY A 1 189 ? 5.366 -0.848 -6.125 1.00 94.31 189 GLY A C 1
ATOM 1417 O O . GLY A 1 189 ? 5.910 -0.228 -7.036 1.00 94.31 189 GLY A O 1
ATOM 1418 N N . ALA A 1 190 ? 5.404 -2.179 -6.045 1.00 94.31 190 ALA A N 1
ATOM 1419 C CA . ALA A 1 190 ? 6.083 -3.009 -7.033 1.00 94.31 190 ALA A CA 1
ATOM 1420 C C . ALA A 1 190 ? 5.517 -2.786 -8.446 1.00 94.31 190 ALA A C 1
ATOM 1422 O O . ALA A 1 190 ? 6.268 -2.625 -9.403 1.00 94.31 190 ALA A O 1
ATOM 1423 N N . ILE A 1 191 ? 4.194 -2.709 -8.589 1.00 94.31 191 ILE A N 1
ATOM 1424 C CA . ILE A 1 191 ? 3.550 -2.460 -9.883 1.00 94.31 191 ILE A CA 1
ATOM 1425 C C . ILE A 1 191 ? 3.905 -1.078 -10.425 1.00 94.31 191 ILE A C 1
ATOM 1427 O O . ILE A 1 191 ? 4.236 -0.969 -11.603 1.00 94.31 191 ILE A O 1
ATOM 1431 N N . ILE A 1 192 ? 3.881 -0.041 -9.585 1.00 94.62 192 ILE A N 1
ATOM 1432 C CA . ILE A 1 192 ? 4.310 1.308 -9.975 1.00 94.62 192 ILE A CA 1
ATOM 1433 C C . ILE A 1 192 ? 5.766 1.280 -10.459 1.00 94.62 192 ILE A C 1
ATOM 1435 O O . ILE A 1 192 ? 6.064 1.857 -11.501 1.00 94.62 192 ILE A O 1
ATOM 1439 N N . GLY A 1 193 ? 6.646 0.551 -9.764 1.00 94.06 193 GLY A N 1
ATOM 1440 C CA . GLY A 1 193 ? 8.036 0.346 -10.183 1.00 94.06 193 GLY A CA 1
ATOM 1441 C C . GLY A 1 193 ? 8.158 -0.315 -11.559 1.00 94.06 193 GLY A C 1
ATOM 1442 O O . GLY A 1 193 ? 8.891 0.178 -12.413 1.00 94.06 193 GLY A O 1
ATOM 1443 N N . VAL A 1 194 ? 7.386 -1.378 -11.823 1.00 93.44 194 VAL A N 1
ATOM 1444 C CA . VAL A 1 194 ? 7.344 -2.023 -13.151 1.00 93.44 194 VAL A CA 1
ATOM 1445 C C . VAL A 1 194 ? 6.853 -1.047 -14.219 1.00 93.44 194 VAL A C 1
ATOM 1447 O O . VAL A 1 194 ? 7.455 -0.959 -15.285 1.00 93.44 194 VAL A O 1
ATOM 1450 N N . LEU A 1 195 ? 5.769 -0.314 -13.949 1.00 94.12 195 LEU A N 1
ATOM 1451 C CA . LEU A 1 195 ? 5.186 0.644 -14.891 1.00 94.12 195 LEU A CA 1
ATOM 1452 C C . LEU A 1 195 ? 6.165 1.770 -15.242 1.00 94.12 195 LEU A C 1
ATOM 1454 O O . LEU A 1 195 ? 6.241 2.157 -16.407 1.00 94.12 195 LEU A O 1
ATOM 1458 N N . ALA A 1 196 ? 6.939 2.249 -14.267 1.00 93.88 196 ALA A N 1
ATOM 1459 C CA . ALA A 1 196 ? 7.949 3.283 -14.473 1.00 93.88 196 ALA A CA 1
ATOM 1460 C C . ALA A 1 196 ? 9.063 2.851 -15.445 1.00 93.88 196 ALA A C 1
ATOM 1462 O O . ALA A 1 196 ? 9.648 3.703 -16.103 1.00 93.88 196 ALA A O 1
ATOM 1463 N N . GLY A 1 197 ? 9.323 1.546 -15.587 1.00 91.25 197 GLY A N 1
ATOM 1464 C CA . GLY A 1 197 ? 10.299 1.012 -16.543 1.00 91.25 197 GLY A CA 1
ATOM 1465 C C . GLY A 1 197 ? 9.737 0.681 -17.933 1.00 91.25 197 GLY A C 1
ATOM 1466 O O . GLY A 1 197 ? 10.449 0.111 -18.756 1.00 91.25 197 GLY A O 1
ATOM 1467 N N . ILE A 1 198 ? 8.463 0.978 -18.224 1.00 92.94 198 ILE A N 1
ATOM 1468 C CA . ILE A 1 198 ? 7.869 0.724 -19.547 1.00 92.94 198 ILE A CA 1
ATOM 1469 C C . ILE A 1 198 ? 8.075 1.954 -20.442 1.00 92.94 198 ILE A C 1
ATOM 1471 O O . ILE A 1 198 ? 7.297 2.907 -20.377 1.00 92.94 198 ILE A O 1
ATOM 1475 N N . GLY A 1 199 ? 9.064 1.901 -21.339 1.00 92.00 199 GLY A N 1
ATOM 1476 C CA . GLY A 1 199 ? 9.423 2.995 -22.257 1.00 92.00 199 GLY A CA 1
ATOM 1477 C C . GLY A 1 199 ? 8.236 3.651 -22.983 1.00 92.00 199 GLY A C 1
ATOM 1478 O O . GLY A 1 199 ? 8.077 4.869 -22.901 1.00 92.00 199 GLY A O 1
ATOM 1479 N N . PRO A 1 200 ? 7.316 2.892 -23.616 1.00 90.88 200 PRO A N 1
ATOM 1480 C CA . PRO A 1 200 ? 6.126 3.471 -24.245 1.00 90.88 200 PRO A CA 1
ATOM 1481 C C . PRO A 1 200 ? 5.215 4.264 -23.296 1.00 90.88 200 PRO A C 1
ATOM 1483 O O . PRO A 1 200 ? 4.581 5.228 -23.725 1.00 90.88 200 PRO A O 1
ATOM 1486 N N . LEU A 1 201 ? 5.129 3.868 -22.022 1.00 91.00 201 LEU A N 1
ATOM 1487 C CA . LEU A 1 201 ? 4.339 4.575 -21.014 1.00 91.00 201 LEU A CA 1
ATOM 1488 C C . LEU A 1 201 ? 5.052 5.856 -20.572 1.00 91.00 201 LEU A C 1
ATOM 1490 O O . LEU A 1 201 ? 4.416 6.903 -20.499 1.00 91.00 201 LEU A O 1
ATOM 1494 N N . VAL A 1 202 ? 6.367 5.794 -20.358 1.00 92.88 202 VAL A N 1
ATOM 1495 C CA . VAL A 1 202 ? 7.197 6.970 -20.051 1.00 92.88 202 VAL A CA 1
ATOM 1496 C C . VAL A 1 202 ? 7.120 7.993 -21.188 1.00 92.88 202 VAL A C 1
ATOM 1498 O O . VAL A 1 202 ? 6.843 9.166 -20.950 1.00 92.88 202 VAL A O 1
ATOM 1501 N N . ALA A 1 203 ? 7.248 7.548 -22.440 1.00 91.62 203 ALA A N 1
ATOM 1502 C CA . ALA A 1 203 ? 7.101 8.402 -23.615 1.00 91.62 203 ALA A CA 1
ATOM 1503 C C . ALA A 1 203 ? 5.694 9.013 -23.721 1.00 91.62 203 ALA A C 1
ATOM 1505 O O . ALA A 1 203 ? 5.547 10.166 -24.127 1.00 91.62 203 ALA A O 1
ATOM 1506 N N . LEU A 1 204 ? 4.649 8.262 -23.353 1.00 91.19 204 LEU A N 1
ATOM 1507 C CA . LEU A 1 204 ? 3.284 8.780 -23.298 1.00 91.19 204 LEU A CA 1
ATOM 1508 C C . LEU A 1 204 ? 3.171 9.910 -22.267 1.00 91.19 204 LEU A C 1
ATOM 1510 O O . LEU A 1 204 ? 2.680 10.979 -22.618 1.00 91.19 204 LEU A O 1
ATOM 1514 N N . VAL A 1 205 ? 3.656 9.699 -21.039 1.00 92.56 205 VAL A N 1
ATOM 1515 C CA . VAL A 1 205 ? 3.654 10.715 -19.972 1.00 92.56 205 VAL A CA 1
ATOM 1516 C C . VAL A 1 205 ? 4.437 11.957 -20.404 1.00 92.56 205 VAL A C 1
ATOM 1518 O O . VAL A 1 205 ? 3.895 13.057 -20.347 1.00 92.56 205 VAL A O 1
ATOM 1521 N N . ALA A 1 206 ? 5.634 11.789 -20.969 1.00 91.88 206 ALA A N 1
ATOM 1522 C CA . ALA A 1 206 ? 6.443 12.896 -21.483 1.00 91.88 206 ALA A CA 1
ATOM 1523 C C . ALA A 1 206 ? 5.747 13.676 -22.616 1.00 91.88 206 ALA A C 1
ATOM 1525 O O . ALA A 1 206 ? 5.917 14.887 -22.754 1.00 91.88 206 ALA A O 1
ATOM 1526 N N . ASN A 1 207 ? 4.947 13.006 -23.451 1.00 92.19 207 ASN A N 1
ATOM 1527 C CA . ASN A 1 207 ? 4.138 13.680 -24.469 1.00 92.19 207 ASN A CA 1
ATOM 1528 C C . ASN A 1 207 ? 2.943 14.427 -23.860 1.00 92.19 207 ASN A C 1
ATOM 1530 O O . ASN A 1 207 ? 2.585 15.490 -24.365 1.00 92.19 207 ASN A O 1
ATOM 1534 N N . PHE A 1 208 ? 2.346 13.905 -22.784 1.00 91.06 208 PHE A N 1
ATOM 1535 C CA . PHE A 1 208 ? 1.294 14.593 -22.031 1.00 91.06 208 PHE A CA 1
ATOM 1536 C C . PHE A 1 208 ? 1.818 15.850 -21.328 1.00 91.06 208 PHE A C 1
ATOM 1538 O O . PHE A 1 208 ? 1.148 16.879 -21.372 1.00 91.06 208 PHE A O 1
ATOM 1545 N N . GLU A 1 209 ? 3.019 15.806 -20.749 1.00 89.19 209 GLU A N 1
ATOM 1546 C CA . GLU A 1 209 ? 3.657 16.962 -20.097 1.00 89.19 209 GLU A CA 1
ATOM 1547 C C . GLU A 1 209 ? 3.933 18.120 -21.067 1.00 89.19 209 GLU A C 1
ATOM 1549 O O . GLU A 1 209 ? 3.889 19.286 -20.677 1.00 89.19 209 GLU A O 1
ATOM 1554 N N . LYS A 1 210 ? 4.151 17.816 -22.353 1.00 87.62 210 LYS A N 1
ATOM 1555 C CA . LYS A 1 210 ? 4.336 18.820 -23.415 1.00 87.62 210 LYS A CA 1
ATOM 1556 C C . LYS A 1 210 ? 3.036 19.500 -23.850 1.00 87.62 210 LYS A C 1
ATOM 1558 O O . LYS A 1 210 ? 3.090 20.448 -24.637 1.00 87.62 210 LYS A O 1
ATOM 1563 N N . LEU A 1 211 ? 1.864 19.029 -23.411 1.00 88.56 211 LEU A N 1
ATOM 1564 C CA . LEU A 1 211 ? 0.601 19.640 -23.815 1.00 88.56 211 LEU A CA 1
ATOM 1565 C C . LEU A 1 211 ? 0.433 21.017 -23.139 1.00 88.56 211 LEU A C 1
ATOM 1567 O O . LEU A 1 211 ? 0.454 21.116 -21.910 1.00 88.56 211 LEU A O 1
ATOM 1571 N N . PRO A 1 212 ? 0.178 22.089 -23.914 1.00 77.25 212 PRO A N 1
ATOM 1572 C CA . PRO A 1 212 ? 0.138 23.473 -23.424 1.00 77.25 212 PRO A CA 1
ATOM 1573 C C . PRO A 1 212 ? -1.019 23.772 -22.458 1.00 77.25 212 PRO A C 1
ATOM 1575 O O . PRO A 1 212 ? -1.121 24.879 -21.946 1.00 77.25 212 PRO A O 1
ATOM 1578 N N . CYS A 1 213 ? -1.919 22.816 -22.218 1.00 70.75 213 CYS A N 1
ATOM 1579 C CA . CYS A 1 213 ? -2.969 22.943 -21.213 1.00 70.75 213 CYS A CA 1
ATOM 1580 C C . CYS A 1 213 ? -2.463 22.724 -19.782 1.00 70.75 213 CYS A C 1
ATOM 1582 O O . CYS A 1 213 ? -3.129 23.161 -18.848 1.00 70.75 213 CYS A O 1
ATOM 1584 N N . PHE A 1 214 ? -1.333 22.030 -19.605 1.00 68.00 214 PHE A N 1
ATOM 1585 C CA . PHE A 1 214 ? -0.813 21.707 -18.276 1.00 68.00 214 PHE A CA 1
ATOM 1586 C C . PHE A 1 214 ? 0.068 22.831 -17.720 1.00 68.00 214 PHE A C 1
ATOM 1588 O O . PHE A 1 214 ? -0.038 23.193 -16.550 1.00 68.00 214 PHE A O 1
ATOM 1595 N N . TRP A 1 215 ? 0.855 23.462 -18.590 1.00 63.34 215 TRP A N 1
ATOM 1596 C CA . TRP A 1 215 ? 1.583 24.685 -18.281 1.00 63.34 215 TRP A CA 1
ATOM 1597 C C . TRP A 1 215 ? 0.690 25.888 -18.569 1.00 63.34 215 TRP A C 1
ATOM 1599 O O . TRP A 1 215 ? 0.590 26.376 -19.695 1.00 63.34 215 TRP A O 1
ATOM 1609 N N . GLY A 1 216 ? -0.027 26.339 -17.539 1.00 67.81 216 GLY A N 1
ATOM 1610 C CA . GLY A 1 216 ? -0.812 27.567 -17.614 1.00 67.81 216 GLY A CA 1
ATOM 1611 C C . GLY A 1 216 ? 0.046 28.794 -17.989 1.00 67.81 216 GLY A C 1
ATOM 1612 O O . GLY A 1 216 ? 1.276 28.724 -17.995 1.00 67.81 216 GLY A O 1
ATOM 1613 N N . PRO A 1 217 ? -0.581 29.958 -18.243 1.00 70.81 217 PRO A N 1
ATOM 1614 C CA . PRO A 1 217 ? 0.097 31.213 -18.608 1.00 70.81 217 PRO A CA 1
ATOM 1615 C C . PRO A 1 217 ? 1.271 31.632 -17.701 1.00 70.81 217 PRO A C 1
ATOM 1617 O O . PRO A 1 217 ? 2.118 32.411 -18.126 1.00 70.81 217 PRO A O 1
ATOM 1620 N N . GLN A 1 218 ? 1.345 31.087 -16.485 1.00 68.44 218 GLN A N 1
ATOM 1621 C CA . GLN A 1 218 ? 2.338 31.420 -15.467 1.00 68.44 218 GLN A CA 1
ATOM 1622 C C . GLN A 1 218 ? 3.790 31.134 -15.858 1.00 68.44 218 GLN A C 1
ATOM 1624 O O . GLN A 1 218 ? 4.675 31.848 -15.402 1.00 68.44 218 GLN A O 1
ATOM 1629 N N . GLU A 1 219 ? 4.077 30.135 -16.698 1.00 71.94 219 GLU A N 1
ATOM 1630 C CA . GLU A 1 219 ? 5.468 29.913 -17.130 1.00 71.94 219 GLU A CA 1
ATOM 1631 C C . GLU A 1 219 ? 5.925 30.983 -18.122 1.00 71.94 219 GLU A C 1
ATOM 1633 O O . GLU A 1 219 ? 7.046 31.477 -18.039 1.00 71.94 219 GLU A O 1
ATOM 1638 N N . LYS A 1 220 ? 5.017 31.440 -18.994 1.00 73.69 220 LYS A N 1
ATOM 1639 C CA . LYS A 1 220 ? 5.298 32.569 -19.889 1.00 73.69 220 LYS A CA 1
ATOM 1640 C C . LYS A 1 220 ? 5.496 33.867 -19.113 1.00 73.69 220 LYS A C 1
ATOM 1642 O O . LYS A 1 220 ? 6.288 34.700 -19.537 1.00 73.69 220 LYS A O 1
ATOM 1647 N N . GLU A 1 221 ? 4.787 34.043 -18.001 1.00 82.75 221 GLU A N 1
ATOM 1648 C CA . GLU A 1 221 ? 4.985 35.186 -17.105 1.00 82.75 221 GLU A CA 1
ATOM 1649 C C . GLU A 1 221 ? 6.322 35.095 -16.365 1.00 82.75 221 GLU A C 1
ATOM 1651 O O . GLU A 1 221 ? 7.033 36.091 -16.318 1.00 82.75 221 GLU A O 1
ATOM 1656 N N . ARG A 1 222 ? 6.717 33.904 -15.897 1.00 80.88 222 ARG A N 1
ATOM 1657 C CA . ARG A 1 222 ? 7.988 33.697 -15.190 1.00 80.88 222 ARG A CA 1
ATOM 1658 C C . ARG A 1 222 ? 9.208 33.921 -16.088 1.00 80.88 222 ARG A C 1
ATOM 1660 O O . ARG A 1 222 ? 10.112 34.646 -15.696 1.00 80.88 222 ARG A O 1
ATOM 1667 N N . VAL A 1 223 ? 9.196 33.393 -17.317 1.00 83.69 223 VAL A N 1
ATOM 1668 C CA . VAL A 1 223 ? 10.262 33.651 -18.310 1.00 83.69 223 VAL A CA 1
ATOM 1669 C C . VAL A 1 223 ? 10.330 35.140 -18.656 1.00 83.69 223 VAL A C 1
ATOM 1671 O O . VAL A 1 223 ? 11.409 35.715 -18.746 1.00 83.69 223 VAL A O 1
ATOM 1674 N N . LYS A 1 224 ? 9.173 35.801 -18.788 1.00 87.00 224 LYS A N 1
ATOM 1675 C CA . LYS A 1 224 ? 9.118 37.241 -19.061 1.00 87.00 224 LYS A CA 1
ATOM 1676 C C . LYS A 1 224 ? 9.643 38.073 -17.887 1.00 87.00 224 LYS A C 1
ATOM 1678 O O . LYS A 1 224 ? 10.260 39.106 -18.119 1.00 87.00 224 LYS A O 1
ATOM 1683 N N . GLU A 1 225 ? 9.393 37.648 -16.652 1.00 87.81 225 GLU A N 1
ATOM 1684 C CA . GLU A 1 225 ? 9.895 38.295 -15.439 1.00 87.81 225 GLU A CA 1
ATOM 1685 C C . GLU A 1 225 ? 11.407 38.080 -15.272 1.00 87.81 225 GLU A C 1
ATOM 1687 O O . GLU A 1 225 ? 12.111 39.036 -14.956 1.00 87.81 225 GLU A O 1
ATOM 1692 N N . GLU A 1 226 ? 11.939 36.895 -15.586 1.00 88.31 226 GLU A N 1
ATOM 1693 C CA . GLU A 1 226 ? 13.389 36.642 -15.621 1.00 88.31 226 GLU A CA 1
ATOM 1694 C C . GLU A 1 226 ? 14.097 37.475 -16.699 1.00 88.31 226 GLU A C 1
ATOM 1696 O O . GLU A 1 226 ? 15.117 38.100 -16.407 1.00 88.31 226 GLU A O 1
ATOM 1701 N N . ASP A 1 227 ? 13.536 37.571 -17.908 1.00 87.31 227 ASP A N 1
ATOM 1702 C CA . ASP A 1 227 ? 14.074 38.419 -18.981 1.00 87.31 227 ASP A CA 1
ATOM 1703 C C . ASP A 1 227 ? 14.045 39.908 -18.603 1.00 87.31 227 ASP A C 1
ATOM 1705 O O . ASP A 1 227 ? 15.020 40.631 -18.823 1.00 87.31 227 ASP A O 1
ATOM 1709 N N . LEU A 1 228 ? 12.949 40.372 -17.988 1.00 89.00 228 LEU A N 1
ATOM 1710 C CA . LEU A 1 228 ? 12.839 41.738 -17.472 1.00 89.00 228 LEU A CA 1
ATOM 1711 C C . LEU A 1 228 ? 13.877 41.999 -16.377 1.00 89.00 228 LEU A C 1
ATOM 1713 O O . LEU A 1 228 ? 14.574 43.010 -16.440 1.00 89.00 228 LEU A O 1
ATOM 1717 N N . THR A 1 229 ? 14.028 41.078 -15.425 1.00 85.44 229 THR A N 1
ATOM 1718 C CA . THR A 1 229 ? 15.008 41.194 -14.336 1.00 85.44 229 THR A CA 1
ATOM 1719 C C . THR A 1 229 ? 16.433 41.225 -14.885 1.00 85.44 229 THR A C 1
ATOM 1721 O O . THR A 1 229 ? 17.227 42.067 -14.478 1.00 85.44 229 THR A O 1
ATOM 1724 N N . ARG A 1 230 ? 16.748 40.384 -15.878 1.00 80.50 230 ARG A N 1
ATOM 1725 C CA . ARG A 1 230 ? 18.062 40.349 -16.532 1.00 80.50 230 ARG A CA 1
ATOM 1726 C C . ARG A 1 230 ? 18.350 41.612 -17.344 1.00 80.50 230 ARG A C 1
ATOM 1728 O O . ARG A 1 230 ? 19.492 42.048 -17.392 1.00 80.50 230 ARG A O 1
ATOM 1735 N N . SER A 1 231 ? 17.326 42.210 -17.955 1.00 79.12 231 SER A N 1
ATOM 1736 C CA . SER A 1 231 ? 17.449 43.484 -18.675 1.00 79.12 231 SER A CA 1
ATOM 1737 C C . SER A 1 231 ? 17.546 44.711 -17.760 1.00 79.12 231 SER A C 1
ATOM 1739 O O . SER A 1 231 ? 17.984 45.765 -18.211 1.00 79.12 231 SER A O 1
ATOM 1741 N N . ALA A 1 232 ? 17.133 44.580 -16.495 1.00 79.69 232 ALA A N 1
ATOM 1742 C CA . ALA A 1 232 ? 17.168 45.644 -15.495 1.00 79.69 232 ALA A CA 1
ATOM 1743 C C . ALA A 1 232 ? 18.474 45.680 -14.680 1.00 79.69 232 ALA A C 1
ATOM 1745 O O . ALA A 1 232 ? 18.663 46.612 -13.903 1.00 79.69 232 ALA A O 1
ATOM 1746 N N . VAL A 1 233 ? 19.367 44.695 -14.844 1.00 79.12 233 VAL A N 1
ATOM 1747 C CA . VAL A 1 233 ? 20.736 44.774 -14.316 1.00 79.12 233 VAL A CA 1
ATOM 1748 C C . VAL A 1 233 ? 21.480 45.836 -15.122 1.00 79.12 233 VAL A C 1
ATOM 1750 O O . VAL A 1 233 ? 21.645 45.697 -16.336 1.00 79.12 233 VAL A O 1
ATOM 1753 N N . ASP A 1 234 ? 21.874 46.918 -14.450 1.00 69.75 234 ASP A N 1
ATOM 1754 C CA . ASP A 1 234 ? 22.512 48.069 -15.080 1.00 69.75 234 ASP A CA 1
ATOM 1755 C C . ASP A 1 234 ? 23.786 47.634 -15.830 1.00 69.75 234 ASP A C 1
ATOM 1757 O O . ASP A 1 234 ? 24.663 46.989 -15.246 1.00 69.75 234 ASP A O 1
ATOM 1761 N N . PRO A 1 235 ? 23.958 48.014 -17.110 1.00 66.38 235 PRO A N 1
ATOM 1762 C CA . PRO A 1 235 ? 25.161 47.685 -17.876 1.00 66.38 235 PRO A CA 1
ATOM 1763 C C . PRO A 1 235 ? 26.452 48.280 -17.280 1.00 66.38 235 PRO A C 1
ATOM 1765 O O . PRO A 1 235 ? 27.542 47.876 -17.676 1.00 66.38 235 PRO A O 1
ATOM 1768 N N . GLU A 1 236 ? 26.351 49.211 -16.324 1.00 64.38 236 GLU A N 1
ATOM 1769 C CA . GLU A 1 236 ? 27.490 49.720 -15.548 1.00 64.38 236 GLU A CA 1
ATOM 1770 C C . GLU A 1 236 ? 28.016 48.722 -14.502 1.00 64.38 236 GLU A C 1
ATOM 1772 O O . GLU A 1 236 ? 29.212 48.731 -14.210 1.00 64.38 236 GLU A O 1
ATOM 1777 N N . GLU A 1 237 ? 27.175 47.833 -13.965 1.00 61.81 237 GLU A N 1
ATOM 1778 C CA . GLU A 1 237 ? 27.605 46.819 -12.990 1.00 61.81 237 GLU A CA 1
ATOM 1779 C C . GLU A 1 237 ? 28.307 45.640 -13.686 1.00 61.81 237 GLU A C 1
ATOM 1781 O O . GLU A 1 237 ? 29.278 45.097 -13.165 1.00 61.81 237 GLU A O 1
ATOM 1786 N N . ALA A 1 238 ? 27.922 45.337 -14.932 1.00 58.81 238 ALA A N 1
ATOM 1787 C CA . ALA A 1 238 ? 28.611 44.361 -15.782 1.00 58.81 238 ALA A CA 1
ATOM 1788 C C . ALA A 1 238 ? 30.029 44.797 -16.205 1.00 58.81 238 ALA A C 1
ATOM 1790 O O . ALA A 1 238 ? 30.823 43.958 -16.622 1.00 58.81 238 ALA A O 1
ATOM 1791 N N . LEU A 1 239 ? 30.366 46.090 -16.107 1.00 60.44 239 LEU A N 1
ATOM 1792 C CA . LEU A 1 239 ? 31.693 46.606 -16.469 1.00 60.44 239 LEU A CA 1
ATOM 1793 C C . LEU A 1 239 ? 32.702 46.588 -15.306 1.00 60.44 239 LEU A C 1
ATOM 1795 O O . LEU A 1 239 ? 33.878 46.869 -15.525 1.00 60.44 239 LEU A O 1
ATOM 1799 N N . ASN A 1 240 ? 32.250 46.294 -14.082 1.00 61.62 240 ASN A N 1
ATOM 1800 C CA . ASN A 1 240 ? 33.070 46.318 -12.868 1.00 61.62 240 ASN A CA 1
ATOM 1801 C C . ASN A 1 240 ? 33.156 44.954 -12.166 1.00 61.62 240 ASN A C 1
ATOM 1803 O O . ASN A 1 240 ? 33.587 44.917 -11.013 1.00 61.62 240 ASN A O 1
ATOM 1807 N N . ASP A 1 241 ? 32.780 43.849 -12.824 1.00 58.97 241 ASP A N 1
ATOM 1808 C CA . ASP A 1 241 ? 33.002 42.507 -12.278 1.00 58.97 241 ASP A CA 1
ATOM 1809 C C . ASP A 1 241 ? 34.520 42.233 -12.193 1.00 58.97 241 ASP A C 1
ATOM 1811 O O . ASP A 1 241 ? 35.178 42.062 -13.222 1.00 58.97 241 ASP A O 1
ATOM 1815 N N . PRO A 1 242 ? 35.126 42.200 -10.988 1.00 62.91 242 PRO A N 1
ATOM 1816 C CA . PRO A 1 242 ? 36.568 42.035 -10.826 1.00 62.91 242 PRO A CA 1
ATOM 1817 C C . PRO A 1 242 ? 37.041 40.603 -11.117 1.00 62.91 242 PRO A C 1
ATOM 1819 O O . PRO A 1 242 ? 38.210 40.299 -10.879 1.00 62.91 242 PRO A O 1
ATOM 1822 N N . THR A 1 243 ? 36.146 39.709 -11.555 1.00 59.72 243 THR A N 1
ATOM 1823 C CA . THR A 1 243 ? 36.462 38.308 -11.855 1.00 59.72 243 THR A CA 1
ATOM 1824 C C . THR A 1 243 ? 36.796 38.028 -13.320 1.00 59.72 243 THR A C 1
ATOM 1826 O O . THR A 1 243 ? 37.145 36.891 -13.641 1.00 59.72 243 THR A O 1
ATOM 1829 N N . ASP A 1 244 ? 36.827 39.054 -14.179 1.00 51.50 244 ASP A N 1
ATOM 1830 C CA . ASP A 1 244 ? 37.448 38.988 -15.510 1.00 51.50 244 ASP A CA 1
ATOM 1831 C C . ASP A 1 244 ? 38.988 38.998 -15.387 1.00 51.50 244 ASP A C 1
ATOM 1833 O O . ASP A 1 244 ? 39.694 39.927 -15.782 1.00 51.50 244 ASP A O 1
ATOM 1837 N N . ASP A 1 245 ? 39.528 37.937 -14.783 1.00 61.19 245 ASP A N 1
ATOM 1838 C CA . ASP A 1 245 ? 40.926 37.560 -14.942 1.00 61.19 245 ASP A CA 1
ATOM 1839 C C . ASP A 1 245 ? 41.071 36.906 -16.331 1.00 61.19 245 ASP A C 1
ATOM 1841 O O . ASP A 1 245 ? 40.537 35.804 -16.540 1.00 61.19 245 ASP A O 1
ATOM 1845 N N . PRO A 1 246 ? 41.756 37.551 -17.298 1.00 59.34 246 PRO A N 1
ATOM 1846 C CA . PRO A 1 246 ? 41.900 37.039 -18.660 1.00 59.34 246 PRO A CA 1
ATOM 1847 C C . PRO A 1 246 ? 42.580 35.662 -18.731 1.00 59.34 246 PRO A C 1
ATOM 1849 O O . PRO A 1 246 ? 42.470 34.996 -19.758 1.00 59.34 246 PRO A O 1
ATOM 1852 N N . ASP A 1 247 ? 43.202 35.185 -17.647 1.00 60.69 247 ASP A N 1
ATOM 1853 C CA . ASP A 1 247 ? 43.788 33.842 -17.570 1.00 60.69 247 ASP A CA 1
ATOM 1854 C C . ASP A 1 247 ? 42.769 32.725 -17.245 1.00 60.69 247 ASP A C 1
ATOM 1856 O O . ASP A 1 247 ? 43.109 31.538 -17.294 1.00 60.69 247 ASP A O 1
ATOM 1860 N N . THR A 1 248 ? 41.502 33.051 -16.950 1.00 58.25 248 THR A N 1
ATOM 1861 C CA . THR A 1 248 ? 40.472 32.042 -16.611 1.00 58.25 248 THR A CA 1
ATOM 1862 C C . THR A 1 248 ? 39.578 31.648 -17.799 1.00 58.25 248 THR A C 1
ATOM 1864 O O . THR A 1 248 ? 38.914 30.610 -17.740 1.00 58.25 248 THR A O 1
ATOM 1867 N N . GLN A 1 249 ? 39.600 32.394 -18.913 1.00 53.69 249 GLN A N 1
ATOM 1868 C CA . GLN A 1 249 ? 38.745 32.129 -20.087 1.00 53.69 249 GLN A CA 1
ATOM 1869 C C . GLN A 1 249 ? 39.163 30.909 -20.936 1.00 53.69 249 GLN A C 1
ATOM 1871 O O . GLN A 1 249 ? 38.377 30.461 -21.767 1.00 53.69 249 GLN A O 1
ATOM 1876 N N . ASP A 1 250 ? 40.331 30.305 -20.692 1.00 53.47 250 ASP A N 1
ATOM 1877 C CA . ASP A 1 250 ? 40.816 29.146 -21.466 1.00 53.47 250 ASP A CA 1
ATOM 1878 C C . ASP A 1 250 ? 40.513 27.775 -20.834 1.00 53.47 250 ASP A C 1
ATOM 188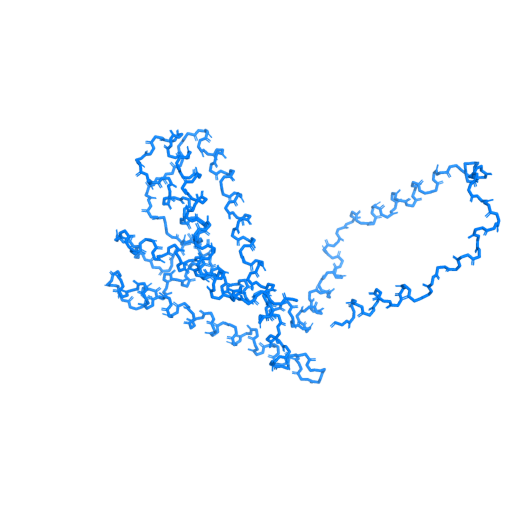0 O O . ASP A 1 250 ? 40.861 26.725 -21.383 1.00 53.47 250 ASP A O 1
ATOM 1884 N N . LYS A 1 251 ? 39.801 27.731 -19.701 1.00 57.03 251 LYS A N 1
ATOM 1885 C CA . LYS A 1 251 ? 39.229 26.469 -19.211 1.00 57.03 251 LYS A CA 1
ATOM 1886 C C . LYS A 1 251 ? 37.906 26.217 -19.916 1.00 57.03 251 LYS A C 1
ATOM 1888 O O . LYS A 1 251 ? 36.836 26.389 -19.337 1.00 57.03 251 LYS A O 1
ATOM 1893 N N . ALA A 1 252 ? 38.008 25.800 -21.178 1.00 57.69 252 ALA A N 1
ATOM 1894 C CA . ALA A 1 252 ? 36.908 25.217 -21.927 1.00 57.69 252 ALA A CA 1
ATOM 1895 C C . ALA A 1 252 ? 36.139 24.251 -21.017 1.00 57.69 252 ALA A C 1
ATOM 1897 O O . ALA A 1 252 ? 36.706 23.283 -20.502 1.00 57.69 252 ALA A O 1
ATOM 1898 N N . ILE A 1 253 ? 34.855 24.539 -20.799 1.00 57.16 253 ILE A N 1
ATOM 1899 C CA . ILE A 1 253 ? 33.928 23.584 -20.199 1.00 57.16 253 ILE A CA 1
ATOM 1900 C C . ILE A 1 253 ? 34.052 22.309 -21.047 1.00 57.16 253 ILE A C 1
ATOM 1902 O O . ILE A 1 253 ? 33.858 22.392 -22.265 1.00 57.16 253 ILE A O 1
ATOM 1906 N N . PRO A 1 254 ? 34.434 21.160 -20.464 1.00 58.19 254 PRO A N 1
ATOM 1907 C CA . PRO A 1 254 ? 34.586 19.928 -21.223 1.00 58.19 254 PRO A CA 1
ATOM 1908 C C . PRO A 1 254 ? 33.268 19.632 -21.955 1.00 58.19 254 PRO A C 1
ATOM 1910 O O . PRO A 1 254 ? 32.229 19.460 -21.313 1.00 58.19 254 PRO A O 1
ATOM 1913 N N . GLN A 1 255 ? 33.280 19.615 -23.296 1.00 56.91 255 GLN A N 1
ATOM 1914 C CA . GLN A 1 255 ? 32.104 19.320 -24.143 1.00 56.91 255 GLN A CA 1
ATOM 1915 C C . GLN A 1 255 ? 31.468 17.949 -23.836 1.00 56.91 255 GLN A C 1
ATOM 1917 O O . GLN A 1 255 ? 30.349 17.638 -24.239 1.00 56.91 255 GLN A O 1
ATOM 1922 N N . ASP A 1 256 ? 32.200 17.118 -23.117 1.00 56.59 256 ASP A N 1
ATOM 1923 C CA . ASP A 1 256 ? 31.840 15.825 -22.574 1.00 56.59 256 ASP A CA 1
ATOM 1924 C C . ASP A 1 256 ? 30.800 15.907 -21.440 1.00 56.59 256 ASP A C 1
ATOM 1926 O O . ASP A 1 256 ? 30.058 14.943 -21.242 1.00 56.59 256 ASP A O 1
ATOM 1930 N N . TYR A 1 257 ? 30.637 17.053 -20.765 1.00 54.09 257 TYR A N 1
ATOM 1931 C CA . TYR A 1 257 ? 29.612 17.190 -19.723 1.00 54.09 257 TYR A CA 1
AT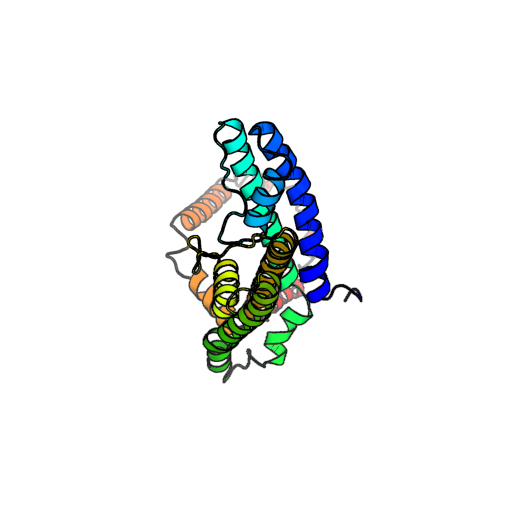OM 1932 C C . TYR A 1 257 ? 28.191 17.308 -20.304 1.00 54.09 257 TYR A C 1
ATOM 1934 O O . TYR A 1 257 ? 27.269 16.665 -19.797 1.00 54.09 257 TYR A O 1
ATOM 1942 N N . GLU A 1 258 ? 28.008 18.034 -21.417 1.00 51.44 258 GLU A N 1
ATOM 1943 C CA . GLU A 1 258 ? 26.692 18.178 -22.069 1.00 51.44 258 GLU A CA 1
ATOM 1944 C C . GLU A 1 258 ? 26.204 16.882 -22.730 1.00 51.44 258 GLU A C 1
ATOM 1946 O O . GLU A 1 258 ? 25.000 16.617 -22.754 1.00 51.44 258 GLU A O 1
ATOM 1951 N N . ARG A 1 259 ? 27.114 16.024 -23.218 1.00 50.94 259 ARG A N 1
ATOM 1952 C CA . ARG A 1 259 ? 26.712 14.729 -23.795 1.00 50.94 259 ARG A CA 1
ATOM 1953 C C . ARG A 1 259 ? 26.199 13.746 -22.748 1.00 50.94 259 ARG A C 1
ATOM 1955 O O . ARG A 1 259 ? 25.246 13.028 -23.039 1.00 50.94 259 ARG A O 1
ATOM 1962 N N . SER A 1 260 ? 26.763 13.738 -21.537 1.00 52.25 260 SER A N 1
ATOM 1963 C CA . SER A 1 260 ? 26.331 12.773 -20.515 1.00 52.25 260 SER A CA 1
ATOM 1964 C C . SER A 1 260 ? 24.910 13.046 -20.003 1.00 52.25 260 SER A C 1
ATOM 1966 O O . SER A 1 260 ? 24.160 12.105 -19.761 1.00 52.25 260 SER A O 1
ATOM 1968 N N . TRP A 1 261 ? 24.487 14.314 -19.930 1.00 49.03 261 TRP A N 1
ATOM 1969 C CA . TRP A 1 261 ? 23.117 14.661 -19.536 1.00 49.03 261 TRP A CA 1
ATOM 1970 C C . TRP A 1 261 ? 22.074 14.254 -20.585 1.00 49.03 261 TRP A C 1
ATOM 1972 O O . TRP A 1 261 ? 21.004 13.767 -20.224 1.00 49.03 261 TRP A O 1
ATOM 1982 N N . PHE A 1 262 ? 22.381 14.382 -21.880 1.00 49.50 262 PHE A N 1
ATOM 1983 C CA . PHE A 1 262 ? 21.451 13.965 -22.935 1.00 49.50 262 PHE A CA 1
ATOM 1984 C C . PHE A 1 262 ? 21.358 12.441 -23.099 1.00 49.50 262 PHE A C 1
ATOM 1986 O O . PHE A 1 262 ? 20.272 11.933 -23.386 1.00 49.50 262 PHE A O 1
ATOM 1993 N N . GLU A 1 263 ? 22.443 11.694 -22.884 1.00 53.19 263 GLU A N 1
ATOM 1994 C CA . GLU A 1 263 ? 22.409 10.222 -22.933 1.00 53.19 263 GLU A CA 1
ATOM 1995 C C . GLU A 1 263 ? 21.633 9.619 -21.748 1.00 53.19 263 GLU A C 1
ATOM 1997 O O . GLU A 1 263 ? 20.892 8.655 -21.928 1.00 53.19 263 GLU A O 1
ATOM 2002 N N . VAL A 1 264 ? 21.696 10.232 -20.560 1.00 51.16 264 VAL A N 1
ATOM 2003 C CA . VAL A 1 264 ? 20.947 9.772 -19.373 1.00 51.16 264 VAL A CA 1
ATOM 2004 C C . VAL A 1 264 ? 19.438 10.031 -19.487 1.00 51.16 264 VAL A C 1
ATOM 2006 O O . VAL A 1 264 ? 18.652 9.266 -18.940 1.00 51.16 264 VAL A O 1
ATOM 2009 N N . CYS A 1 265 ? 19.005 11.059 -20.223 1.00 42.66 265 CYS A N 1
ATOM 2010 C CA . CYS A 1 265 ? 17.578 11.341 -20.441 1.00 42.66 265 CYS A CA 1
ATOM 2011 C C . CYS A 1 265 ? 16.970 10.647 -21.675 1.00 42.66 265 CYS A C 1
ATOM 2013 O O . CYS A 1 265 ? 15.766 10.767 -21.901 1.00 42.66 265 CYS A O 1
ATOM 2015 N N . SER A 1 266 ? 17.777 9.968 -22.496 1.00 44.00 266 SER A N 1
ATOM 2016 C CA . SER A 1 266 ? 17.324 9.281 -23.719 1.00 44.00 266 SER A CA 1
ATOM 2017 C C . SER A 1 266 ? 17.461 7.753 -23.678 1.00 44.00 266 SER A C 1
ATOM 2019 O O . SER A 1 266 ? 17.121 7.097 -24.666 1.00 44.00 266 SER A O 1
ATOM 2021 N N . SER A 1 267 ? 17.914 7.210 -22.542 1.00 47.25 267 SER A N 1
ATOM 2022 C CA . SER A 1 267 ? 17.962 5.775 -22.217 1.00 47.25 267 SER A CA 1
ATOM 2023 C C . SER A 1 267 ? 16.796 5.387 -21.316 1.00 47.25 267 SER A C 1
ATOM 2025 O O . SER A 1 267 ? 16.303 4.251 -21.468 1.00 47.25 267 SER A O 1
#